Protein AF-A0AAW0Y5K7-F1 (afdb_monomer_lite)

Radius of gyration: 35.56 Å; chains: 1; bounding box: 95×90×69 Å

Secondary structure (DSSP, 8-state):
-TTHHHHHHHHHHHHHHHH---TT-HHHHHHHHHHHHHHHH--PPPP-HHHHHHHHHHHHHHHHHTT-HHHHHHHHHHHHHHHT-GGGTT-SSTTHHHHHHHHHHHH---TTSS-TTTTTTT-------TT-------HHHHTTTT-------S-----STT-------------SSSSSSSSS-------------SPPPHHHHHHHHHHHHHHHHHHSPP-TTS-PPPPPPPS---GGGGHHHHHHHHHHHHHHHHHT--

InterPro domains:
  IPR059169 Gamma-tubulin complex component 5, N-terminal extension [cd22572] (7-98)

Foldseek 3Di:
DVVPVVVLVVQLVCCCVPVVDDDPDPVSVVSSVVVVCCVPPDDDDPFDLVVLVVLLLVVLVVCVVLVNNVVSVVSVVVLVVLVVDCVQVPDPDPCPSRVVSVVVSVVDDPPNPDDPPPVVVVPPDDDDDPPPPPPPPPVVVVVCVPDDDPPPDPCPPPPPPPDDDDDDDDDDDDDPPPPPPPDDDDDDDDPPVPPVVDDDDPVRVVVVVVVVVVVCVVPPDDDPPDDDDDDDQPPDPDPVSPVVVVVVVVVVVVVVVVVVVD

Organism: Cherax quadricarinatus (NCBI:txid27406)

pLDDT: mean 70.01, std 18.73, range [32.25, 94.44]

Structure (mmCIF, N/CA/C/O backbone):
data_AF-A0AAW0Y5K7-F1
#
_entry.id   AF-A0AAW0Y5K7-F1
#
loop_
_atom_site.group_PDB
_atom_site.id
_atom_site.type_symbol
_atom_site.label_atom_id
_atom_site.label_alt_id
_atom_site.label_comp_id
_atom_site.label_asym_id
_atom_site.label_entity_id
_atom_site.label_seq_id
_atom_site.pdbx_PDB_ins_code
_atom_site.Cartn_x
_atom_site.Cartn_y
_atom_site.Cartn_z
_atom_site.occupancy
_atom_site.B_iso_or_equiv
_atom_site.auth_seq_id
_atom_site.auth_comp_id
_atom_site.auth_asym_id
_atom_site.auth_atom_id
_atom_site.pdbx_PDB_model_num
ATOM 1 N N . MET A 1 1 ? -27.220 -0.543 20.533 1.00 44.31 1 MET A N 1
ATOM 2 C CA . MET A 1 1 ? -26.156 -0.372 21.550 1.00 44.31 1 MET A CA 1
ATOM 3 C C . MET A 1 1 ? -25.208 -1.575 21.694 1.00 44.31 1 MET A C 1
ATOM 5 O O . MET A 1 1 ? -24.155 -1.404 22.277 1.00 44.31 1 MET A O 1
ATOM 9 N N . ALA A 1 2 ? -25.474 -2.754 21.107 1.00 45.38 2 ALA A N 1
ATOM 10 C CA . ALA A 1 2 ? -24.572 -3.920 21.210 1.00 45.38 2 ALA A CA 1
ATOM 11 C C . ALA A 1 2 ? -23.264 -3.838 20.379 1.00 45.38 2 ALA A C 1
ATOM 13 O O . ALA A 1 2 ? -22.384 -4.676 20.541 1.00 45.38 2 ALA A O 1
ATOM 14 N N . GLY A 1 3 ? -23.136 -2.859 19.475 1.00 57.47 3 GLY A N 1
ATOM 15 C CA . GLY A 1 3 ? -21.947 -2.692 18.629 1.00 57.47 3 GLY A CA 1
ATOM 16 C C . GLY A 1 3 ? -20.791 -1.956 19.311 1.00 57.47 3 GLY A C 1
ATOM 17 O O . GLY A 1 3 ? -19.643 -2.300 19.064 1.00 57.47 3 GLY A O 1
ATOM 18 N N . GLN A 1 4 ? -21.082 -0.996 20.197 1.00 58.62 4 GLN A N 1
ATOM 19 C CA . GLN A 1 4 ? -20.064 -0.135 20.819 1.00 58.62 4 GLN A CA 1
ATOM 20 C C . GLN A 1 4 ? -19.067 -0.942 21.658 1.00 58.62 4 GLN A C 1
ATOM 22 O O . GLN A 1 4 ? -17.872 -0.848 21.419 1.00 58.62 4 GLN A O 1
ATOM 27 N N . GLY A 1 5 ? -19.545 -1.875 22.489 1.00 72.50 5 GLY A N 1
ATOM 28 C CA . GLY A 1 5 ? -18.654 -2.702 23.310 1.00 72.50 5 GLY A CA 1
ATOM 29 C C . GLY A 1 5 ? -17.683 -3.592 22.519 1.00 72.50 5 GLY A C 1
ATOM 30 O O . GLY A 1 5 ? -16.627 -3.941 23.035 1.00 72.50 5 GLY A O 1
ATOM 31 N N . LYS A 1 6 ? -18.001 -3.943 21.261 1.00 79.12 6 LYS A N 1
ATOM 32 C CA . LYS A 1 6 ? -17.075 -4.695 20.394 1.00 79.12 6 LYS A CA 1
ATOM 33 C C . LYS A 1 6 ? -15.974 -3.798 19.830 1.00 79.12 6 LYS A C 1
ATOM 35 O O . LYS A 1 6 ? -14.822 -4.212 19.802 1.00 79.12 6 LYS A O 1
ATOM 40 N N . PHE A 1 7 ? -16.322 -2.585 19.398 1.00 81.81 7 PHE A N 1
ATOM 41 C CA . PHE A 1 7 ? -15.340 -1.615 18.907 1.00 81.81 7 PHE A CA 1
ATOM 42 C C . PHE A 1 7 ? -14.408 -1.142 20.022 1.00 81.81 7 PHE A C 1
ATOM 44 O O . PHE A 1 7 ? -13.209 -1.018 19.786 1.00 81.81 7 PHE A O 1
ATOM 51 N N . ASP A 1 8 ? -14.931 -0.961 21.233 1.00 85.44 8 ASP A N 1
ATOM 52 C CA . ASP A 1 8 ? -14.134 -0.561 22.393 1.00 85.44 8 ASP A CA 1
ATOM 53 C C . ASP A 1 8 ? -13.093 -1.638 22.738 1.00 85.44 8 ASP A C 1
ATOM 55 O O . ASP A 1 8 ? -11.917 -1.330 22.907 1.00 85.44 8 ASP A O 1
ATOM 59 N N . ALA A 1 9 ? -13.485 -2.919 22.752 1.00 88.38 9 ALA A N 1
ATOM 60 C CA . ALA A 1 9 ? -12.560 -4.028 23.001 1.00 88.38 9 ALA A CA 1
ATOM 61 C C . ALA A 1 9 ? -11.442 -4.118 21.943 1.00 88.38 9 ALA A C 1
ATOM 63 O O . ALA A 1 9 ? -10.268 -4.206 22.296 1.00 88.38 9 ALA A O 1
ATOM 64 N N . LEU A 1 10 ? -11.794 -4.023 20.656 1.00 90.12 10 LEU A N 1
ATOM 65 C CA . LEU A 1 10 ? -10.818 -4.049 19.558 1.00 90.12 10 LEU A CA 1
ATOM 66 C C . LEU A 1 10 ? -9.888 -2.829 19.574 1.00 90.12 10 LEU A C 1
ATOM 68 O O . LEU A 1 10 ? -8.712 -2.937 19.240 1.00 90.12 10 LEU A O 1
ATOM 72 N N . THR A 1 11 ? -10.400 -1.663 19.973 1.00 88.69 11 THR A N 1
ATOM 73 C CA . THR A 1 11 ? -9.600 -0.436 20.091 1.00 88.69 11 THR A CA 1
ATOM 74 C C . THR A 1 11 ? -8.553 -0.572 21.190 1.00 88.69 11 THR A C 1
ATOM 76 O O . THR A 1 11 ? -7.400 -0.187 20.991 1.00 88.69 11 THR A O 1
ATOM 79 N N . LYS A 1 12 ? -8.925 -1.170 22.326 1.00 88.75 12 LYS A N 1
ATOM 80 C CA . LYS A 1 12 ? -7.991 -1.453 23.421 1.00 88.75 12 LYS A CA 1
ATOM 81 C C . LYS A 1 12 ? -6.898 -2.420 22.985 1.00 88.75 12 LYS A C 1
ATOM 83 O O . LYS A 1 12 ? -5.727 -2.120 23.185 1.00 88.75 12 LYS A O 1
ATOM 88 N N . GLU A 1 13 ? -7.267 -3.512 22.318 1.00 91.19 13 GLU A N 1
ATOM 89 C CA . GLU A 1 13 ? -6.314 -4.482 21.765 1.00 91.19 13 GLU A CA 1
ATOM 90 C C . GLU A 1 13 ? -5.365 -3.836 20.737 1.00 91.19 13 GLU A C 1
ATOM 92 O O . GLU A 1 13 ? -4.153 -4.037 20.776 1.00 91.19 13 GLU A O 1
ATOM 97 N N . LEU A 1 14 ? -5.874 -2.967 19.860 1.00 90.88 14 LEU A N 1
ATOM 98 C CA . LEU A 1 14 ? -5.031 -2.235 18.915 1.00 90.88 14 LEU A CA 1
ATOM 99 C C . LEU A 1 14 ? -4.003 -1.342 19.631 1.00 90.88 14 LEU A C 1
ATOM 101 O O . LEU A 1 14 ? -2.833 -1.313 19.247 1.00 90.88 14 LEU A O 1
ATOM 105 N N . ILE A 1 15 ? -4.424 -0.614 20.667 1.00 90.50 15 ILE A N 1
ATOM 106 C CA . ILE A 1 15 ? -3.553 0.294 21.427 1.00 90.50 15 ILE A CA 1
ATOM 107 C C . ILE A 1 15 ? -2.484 -0.490 22.190 1.00 90.50 15 ILE A C 1
ATOM 109 O O . ILE A 1 15 ? -1.315 -0.099 22.157 1.00 90.50 15 ILE A O 1
ATOM 113 N N . THR A 1 16 ? -2.844 -1.604 22.830 1.00 90.62 16 THR A N 1
ATOM 114 C CA . THR A 1 16 ? -1.866 -2.437 23.543 1.00 90.62 16 THR A CA 1
ATOM 115 C C . THR A 1 16 ? -0.831 -3.021 22.582 1.00 90.62 16 THR A C 1
ATOM 117 O O . THR A 1 16 ? 0.358 -2.990 22.892 1.00 90.62 16 THR A O 1
ATOM 120 N N . HIS A 1 17 ? -1.234 -3.480 21.393 1.00 90.56 17 HIS A N 1
ATOM 121 C CA . HIS A 1 17 ? -0.306 -4.072 20.424 1.00 90.56 17 HIS A CA 1
ATOM 122 C C . HIS A 1 17 ? 0.569 -3.054 19.683 1.00 90.56 17 HIS A C 1
ATOM 124 O O . HIS A 1 17 ? 1.742 -3.334 19.436 1.00 90.56 17 HIS A O 1
ATOM 130 N N . VAL A 1 18 ? 0.027 -1.890 19.310 1.00 89.62 18 VAL A N 1
ATOM 131 C CA . VAL A 1 18 ? 0.769 -0.885 18.526 1.00 89.62 18 VAL A CA 1
ATOM 132 C C . VAL A 1 18 ? 1.626 0.013 19.418 1.00 89.62 18 VAL A C 1
ATOM 134 O O . VAL A 1 18 ? 2.745 0.355 19.040 1.00 89.62 18 VAL A O 1
ATOM 137 N N . LEU A 1 19 ? 1.108 0.415 20.582 1.00 87.38 19 LEU A N 1
ATOM 138 C CA . LEU A 1 19 ? 1.758 1.394 21.460 1.00 87.38 19 LEU A CA 1
ATOM 139 C C . LEU A 1 19 ? 2.386 0.763 22.711 1.00 87.38 19 LEU A C 1
ATOM 141 O O . LEU A 1 19 ? 3.272 1.372 23.305 1.00 87.38 19 LEU A O 1
ATOM 145 N N . GLY A 1 20 ? 1.966 -0.442 23.112 1.00 86.06 20 GLY A N 1
ATOM 146 C CA . GLY A 1 20 ? 2.520 -1.138 24.281 1.00 86.06 20 GLY A CA 1
ATOM 147 C C . GLY A 1 20 ? 2.050 -0.602 25.638 1.00 86.06 20 GLY A C 1
ATOM 148 O O . GLY A 1 20 ? 2.615 -0.982 26.661 1.00 86.06 20 GLY A O 1
ATOM 149 N N . PHE A 1 21 ? 1.046 0.280 25.671 1.00 87.44 21 PHE A N 1
ATOM 150 C CA . PHE A 1 21 ? 0.516 0.859 26.911 1.00 87.44 21 PHE A CA 1
ATOM 151 C C . PHE A 1 21 ? -0.394 -0.121 27.661 1.00 87.44 21 PHE A C 1
ATOM 153 O O . PHE A 1 21 ? -1.128 -0.890 27.041 1.00 87.44 21 PHE A O 1
ATOM 160 N N . GLN A 1 22 ? -0.378 -0.066 28.995 1.00 82.94 22 GLN A N 1
ATOM 161 C CA . GLN A 1 22 ? -1.248 -0.878 29.855 1.00 82.94 22 GLN A CA 1
ATOM 162 C C . GLN A 1 22 ? -2.554 -0.149 30.210 1.00 82.94 22 GLN A C 1
ATOM 164 O O . GLN A 1 22 ? -2.600 1.082 30.293 1.00 82.94 22 GLN A O 1
ATOM 169 N N . GLU A 1 23 ? -3.618 -0.920 30.465 1.00 74.31 23 GLU A N 1
ATOM 170 C CA . GLU A 1 23 ? -4.911 -0.400 30.924 1.00 74.31 23 GLU A CA 1
ATOM 171 C C . GLU A 1 23 ? -4.763 0.208 32.332 1.00 74.31 23 GLU A C 1
ATOM 173 O O . GLU A 1 23 ? -4.701 -0.502 33.333 1.00 74.31 23 GLU A O 1
ATOM 178 N N . GLY A 1 24 ? -4.660 1.537 32.407 1.00 77.31 24 GLY A N 1
ATOM 179 C CA . GLY A 1 24 ? -4.466 2.278 33.660 1.00 77.31 24 GLY A CA 1
ATOM 180 C C . GLY A 1 24 ? -3.559 3.502 33.531 1.00 77.31 24 GLY A C 1
ATOM 181 O O . GLY A 1 24 ? -3.576 4.369 34.402 1.00 77.31 24 GLY A O 1
ATOM 182 N N . GLU A 1 25 ? -2.802 3.611 32.439 1.00 88.25 25 GLU A N 1
ATOM 183 C CA . GLU A 1 25 ? -1.997 4.798 32.151 1.00 88.25 25 GLU A CA 1
ATOM 184 C C . GLU A 1 25 ? -2.847 5.944 31.583 1.00 88.25 25 GLU A C 1
ATOM 186 O O . GLU A 1 25 ? -3.743 5.738 30.762 1.00 88.25 25 GLU A O 1
ATOM 191 N N . GLU A 1 26 ? -2.516 7.189 31.938 1.00 86.81 26 GLU A N 1
ATOM 192 C CA . GLU A 1 26 ? -3.178 8.380 31.376 1.00 86.81 26 GLU A CA 1
ATOM 193 C C . GLU A 1 26 ? -3.049 8.439 29.841 1.00 86.81 26 GLU A C 1
ATOM 195 O O . GLU A 1 26 ? -3.972 8.854 29.132 1.00 86.81 26 GLU A O 1
ATOM 200 N N . ASN A 1 27 ? -1.920 7.957 29.313 1.00 87.38 27 ASN A N 1
ATOM 201 C CA . ASN A 1 27 ? -1.661 7.870 27.877 1.00 87.38 27 ASN A CA 1
ATOM 202 C C . ASN A 1 27 ? -2.571 6.854 27.178 1.00 87.38 27 ASN A C 1
ATOM 204 O O . ASN A 1 27 ? -2.933 7.067 26.018 1.00 87.38 27 ASN A O 1
ATOM 208 N N . PHE A 1 28 ? -2.976 5.788 27.874 1.00 90.75 28 PHE A N 1
ATOM 209 C CA . PHE A 1 28 ? -3.901 4.792 27.340 1.00 90.75 28 PHE A CA 1
ATOM 210 C C . PHE A 1 28 ? -5.277 5.416 27.106 1.00 90.75 28 PHE A C 1
ATOM 212 O O . PHE A 1 28 ? -5.790 5.373 25.990 1.00 90.75 28 PHE A O 1
ATOM 219 N N . VAL A 1 29 ? -5.817 6.106 28.117 1.00 88.50 29 VAL A N 1
ATOM 220 C CA . VAL A 1 29 ? -7.125 6.780 28.032 1.00 88.50 29 VAL A CA 1
ATOM 221 C C . VAL A 1 29 ? -7.124 7.846 26.934 1.00 88.50 29 VAL A C 1
ATOM 223 O O . VAL A 1 29 ? -8.076 7.955 26.160 1.00 88.50 29 VAL A O 1
ATOM 226 N N . ARG A 1 30 ? -6.036 8.617 26.812 1.00 90.19 30 ARG A N 1
ATOM 227 C CA . ARG A 1 30 ? -5.903 9.625 25.751 1.00 90.19 30 ARG A CA 1
ATOM 228 C C . ARG A 1 30 ? -5.861 9.001 24.356 1.00 90.19 30 ARG A C 1
ATOM 230 O O . ARG A 1 30 ? -6.479 9.532 23.434 1.00 90.19 30 ARG A O 1
ATOM 237 N N . SER A 1 31 ? -5.136 7.895 24.204 1.00 90.19 31 SER A N 1
ATOM 238 C CA . SER A 1 31 ? -5.028 7.171 22.933 1.00 90.19 31 SER A CA 1
ATOM 239 C C . SER A 1 31 ? -6.360 6.528 22.550 1.00 90.19 31 SER A C 1
ATOM 241 O O . SER A 1 31 ? -6.770 6.627 21.398 1.00 90.19 31 SER A O 1
ATOM 243 N N . GLU A 1 32 ? -7.081 5.956 23.517 1.00 89.62 32 GLU A N 1
ATOM 244 C CA . GLU A 1 32 ? -8.422 5.392 23.327 1.00 89.62 32 GLU A CA 1
ATOM 245 C C . GLU A 1 32 ? -9.403 6.462 22.846 1.00 89.62 32 GLU A C 1
ATOM 247 O O . GLU A 1 32 ? -10.037 6.301 21.802 1.00 89.62 32 GLU A O 1
ATOM 252 N N . GLN A 1 33 ? -9.455 7.606 23.534 1.00 89.50 33 GLN A N 1
ATOM 253 C CA . GLN A 1 33 ? -10.284 8.738 23.115 1.00 89.50 33 GLN A CA 1
ATOM 254 C C . GLN A 1 33 ? -9.917 9.228 21.714 1.00 89.50 33 GLN A C 1
ATOM 256 O O . GLN A 1 33 ? -10.809 9.542 20.924 1.00 89.50 33 GLN A O 1
ATOM 261 N N . PHE A 1 34 ? -8.625 9.285 21.385 1.00 91.00 34 PHE A N 1
ATOM 262 C CA . PHE A 1 34 ? -8.163 9.688 20.062 1.00 91.00 34 PHE A CA 1
ATOM 263 C C . PHE A 1 34 ? -8.602 8.701 18.976 1.00 91.00 34 PHE A C 1
ATOM 265 O O . PHE A 1 34 ? -9.153 9.131 17.963 1.00 91.00 34 PHE A O 1
ATOM 272 N N . VAL A 1 35 ? -8.403 7.395 19.169 1.00 90.88 35 VAL A N 1
ATOM 273 C CA . VAL A 1 35 ? -8.779 6.375 18.176 1.00 90.88 35 VAL A CA 1
ATOM 274 C C . VAL A 1 35 ? -10.293 6.334 17.993 1.00 90.88 35 VAL A C 1
ATOM 276 O O . VAL A 1 35 ? -10.762 6.396 16.858 1.00 90.88 35 VAL A O 1
ATOM 279 N N . LEU A 1 36 ? -11.066 6.327 19.083 1.00 88.06 36 LEU A N 1
ATOM 280 C CA . LEU A 1 36 ? -12.530 6.352 19.011 1.00 88.06 36 LEU A CA 1
ATOM 281 C C . LEU A 1 36 ? -13.041 7.623 18.329 1.00 88.06 36 LEU A C 1
ATOM 283 O O . LEU A 1 36 ? -13.930 7.552 17.483 1.00 88.06 36 LEU A O 1
ATOM 287 N N . SER A 1 37 ? -12.449 8.780 18.633 1.00 90.12 37 SER A N 1
ATOM 288 C CA . SER A 1 37 ? -12.799 10.028 17.947 1.00 90.12 37 SER A CA 1
ATOM 289 C C . SER A 1 37 ? -12.471 9.955 16.456 1.00 90.12 37 SER A C 1
ATOM 291 O O . SER A 1 37 ? -13.277 10.390 15.635 1.00 90.12 37 SER A O 1
ATOM 293 N N . ASN A 1 38 ? -11.332 9.361 16.086 1.00 90.38 38 ASN A N 1
ATOM 294 C CA . ASN A 1 38 ? -10.982 9.176 14.682 1.00 90.38 38 ASN A CA 1
ATOM 295 C C . ASN A 1 38 ? -11.994 8.277 13.965 1.00 90.38 38 ASN A C 1
ATOM 297 O O . ASN A 1 38 ? -12.526 8.659 12.928 1.00 90.38 38 ASN A O 1
ATOM 301 N N . LEU A 1 39 ? -12.312 7.119 14.540 1.00 86.81 39 LEU A N 1
ATOM 302 C CA . LEU A 1 39 ? -13.221 6.148 13.931 1.00 86.81 39 LEU A CA 1
ATOM 303 C C . LEU A 1 39 ? -14.671 6.646 13.835 1.00 86.81 39 LEU A C 1
ATOM 305 O O . LEU A 1 39 ? -15.366 6.300 12.884 1.00 86.81 39 LEU A O 1
ATOM 309 N N . LEU A 1 40 ? -15.138 7.440 14.804 1.00 84.81 40 LEU A N 1
ATOM 310 C CA . LEU A 1 40 ? -16.525 7.918 14.843 1.00 84.81 40 LEU A CA 1
ATOM 311 C C . LEU A 1 40 ? -16.757 9.186 14.012 1.00 84.81 40 LEU A C 1
ATOM 313 O O . LEU A 1 40 ? -17.851 9.356 13.474 1.00 84.81 40 LEU A O 1
ATOM 317 N N . TYR A 1 41 ? -15.766 10.082 13.928 1.00 84.88 41 TYR A N 1
ATOM 318 C CA . TYR A 1 41 ? -15.956 11.413 13.335 1.00 84.88 41 TYR A CA 1
ATOM 319 C C . TYR A 1 41 ? -15.239 11.625 12.000 1.00 84.88 41 TYR A C 1
ATOM 321 O O . TYR A 1 41 ? -15.594 12.559 11.273 1.00 84.88 41 TYR A O 1
ATOM 329 N N . HIS A 1 42 ? -14.269 10.784 11.627 1.00 84.44 42 HIS A N 1
ATOM 330 C CA . HIS A 1 42 ? -13.651 10.890 10.307 1.00 84.44 42 HIS A CA 1
ATOM 331 C C . HIS A 1 42 ? -14.471 10.122 9.276 1.00 84.44 42 HIS A C 1
ATOM 333 O O . HIS A 1 42 ? -14.669 8.914 9.366 1.00 84.44 42 HIS A O 1
ATOM 339 N N . HIS A 1 43 ? -14.938 10.848 8.264 1.00 80.12 43 HIS A N 1
ATOM 340 C CA . HIS A 1 43 ? -15.630 10.274 7.123 1.00 80.12 43 HIS A CA 1
ATOM 341 C C . HIS A 1 43 ? -14.615 10.023 6.007 1.00 80.12 43 HIS A C 1
ATOM 343 O O . HIS A 1 43 ? -14.084 10.950 5.398 1.00 80.12 43 HIS A O 1
ATOM 349 N N . CYS A 1 44 ? -14.343 8.754 5.735 1.00 81.25 44 CYS A N 1
ATOM 350 C CA . CYS A 1 44 ? -13.591 8.343 4.558 1.00 81.25 44 CYS A CA 1
ATOM 351 C C . CYS A 1 44 ? -14.574 7.857 3.492 1.00 81.25 44 CYS A C 1
ATOM 353 O O . CYS A 1 44 ? -15.574 7.210 3.806 1.00 81.25 44 CYS A O 1
ATOM 355 N N . LEU A 1 45 ? -14.300 8.170 2.224 1.00 84.88 45 LEU A N 1
ATOM 356 C CA . LEU A 1 45 ? -15.056 7.588 1.119 1.00 84.88 45 LEU A CA 1
ATOM 357 C C . LEU A 1 45 ? -14.806 6.072 1.074 1.00 84.88 45 LEU A C 1
ATOM 359 O O . LEU A 1 45 ? -13.732 5.608 1.462 1.00 84.88 45 LEU A O 1
ATOM 363 N N . ALA A 1 46 ? -15.778 5.312 0.568 1.00 83.50 46 ALA A N 1
ATOM 364 C CA . ALA A 1 46 ? -15.579 3.897 0.284 1.00 83.50 46 ALA A CA 1
ATOM 365 C C . ALA A 1 46 ? -14.363 3.692 -0.635 1.00 83.50 46 ALA A C 1
ATOM 367 O O . ALA A 1 46 ? -14.070 4.510 -1.516 1.00 83.50 46 ALA A O 1
ATOM 368 N N . VAL A 1 47 ? -13.641 2.598 -0.405 1.00 86.75 47 VAL A N 1
ATOM 369 C CA . VAL A 1 47 ? -12.393 2.307 -1.110 1.00 86.75 47 VAL A CA 1
ATOM 370 C C . VAL A 1 47 ? -12.680 2.004 -2.578 1.00 86.75 47 VAL A C 1
ATOM 372 O O . VAL A 1 47 ? -13.525 1.181 -2.909 1.00 86.75 47 VAL A O 1
ATOM 375 N N . ASN A 1 48 ? -11.951 2.668 -3.475 1.00 90.25 48 ASN A N 1
ATOM 376 C CA . ASN A 1 48 ? -12.061 2.443 -4.911 1.00 90.25 48 ASN A CA 1
ATOM 377 C C . ASN A 1 48 ? -11.095 1.331 -5.349 1.00 90.25 48 ASN A C 1
ATOM 379 O O . ASN A 1 48 ? -9.878 1.539 -5.381 1.00 90.25 48 ASN A O 1
ATOM 383 N N . SER A 1 49 ? -11.640 0.178 -5.743 1.00 90.25 49 SER A N 1
ATOM 384 C CA . SER A 1 49 ? -10.875 -0.994 -6.197 1.00 90.25 49 SER A CA 1
ATOM 385 C C . SER A 1 49 ? -9.921 -0.681 -7.356 1.00 90.25 49 SER A C 1
ATOM 387 O O . SER A 1 49 ? -8.766 -1.111 -7.353 1.00 90.25 49 SER A O 1
ATOM 389 N N . HIS A 1 50 ? -10.339 0.149 -8.315 1.00 91.12 50 HIS A N 1
ATOM 390 C CA . HIS A 1 50 ? -9.492 0.560 -9.438 1.00 91.12 50 HIS A CA 1
ATOM 391 C C . HIS A 1 50 ? -8.340 1.468 -9.006 1.00 91.12 50 HIS A C 1
ATOM 393 O O . HIS A 1 50 ? -7.248 1.380 -9.570 1.00 91.12 50 HIS A O 1
ATOM 399 N N . ALA A 1 51 ? -8.568 2.342 -8.023 1.00 92.25 51 ALA A N 1
ATOM 400 C CA . ALA A 1 51 ? -7.517 3.209 -7.499 1.00 92.25 51 ALA A CA 1
ATOM 401 C C . ALA A 1 51 ? -6.450 2.387 -6.766 1.00 92.25 51 ALA A C 1
ATOM 403 O O . ALA A 1 51 ? -5.261 2.566 -7.020 1.00 92.25 51 ALA A O 1
ATOM 404 N N . VAL A 1 52 ? -6.876 1.437 -5.928 1.00 93.00 52 VAL A N 1
ATOM 405 C CA . VAL A 1 52 ? -5.974 0.519 -5.218 1.00 93.00 52 VAL A CA 1
ATOM 406 C C . VAL A 1 52 ? -5.183 -0.336 -6.208 1.00 93.00 52 VAL A C 1
ATOM 408 O O . VAL A 1 52 ? -3.958 -0.393 -6.114 1.00 93.00 52 VAL A O 1
ATOM 411 N N . ARG A 1 53 ? -5.849 -0.927 -7.211 1.00 93.56 53 ARG A N 1
ATOM 412 C CA . ARG A 1 53 ? -5.182 -1.709 -8.264 1.00 93.56 53 ARG A CA 1
ATOM 413 C C . ARG A 1 53 ? -4.118 -0.889 -8.998 1.00 93.56 53 ARG A C 1
ATOM 415 O O . ARG A 1 53 ? -2.983 -1.340 -9.114 1.00 93.56 53 ARG A O 1
ATOM 422 N N . ARG A 1 54 ? -4.446 0.341 -9.412 1.00 94.44 54 ARG A N 1
ATOM 423 C CA . ARG A 1 54 ? -3.489 1.245 -10.072 1.00 94.44 54 ARG A CA 1
ATOM 424 C C . ARG A 1 54 ? -2.293 1.573 -9.174 1.00 94.44 54 ARG A C 1
ATOM 426 O O . ARG A 1 54 ? -1.171 1.645 -9.666 1.00 94.44 54 ARG A O 1
ATOM 433 N N . SER A 1 55 ? -2.511 1.761 -7.873 1.00 93.00 55 SER A N 1
ATOM 434 C CA . SER A 1 55 ? -1.421 1.992 -6.917 1.00 93.00 55 SER A CA 1
ATOM 435 C C . SER A 1 55 ? -0.490 0.780 -6.803 1.00 93.00 55 SER A C 1
ATOM 437 O O . SER A 1 55 ? 0.727 0.952 -6.811 1.00 93.00 55 SER A O 1
ATOM 439 N N . VAL A 1 56 ? -1.034 -0.441 -6.765 1.00 92.88 56 VAL A N 1
ATOM 440 C CA . VAL A 1 56 ? -0.240 -1.685 -6.746 1.00 92.88 56 VAL A CA 1
ATOM 441 C C . VAL A 1 56 ? 0.562 -1.859 -8.036 1.00 92.88 56 VAL A C 1
ATOM 443 O O . VAL A 1 56 ? 1.763 -2.121 -7.980 1.00 92.88 56 VAL A O 1
ATOM 446 N N . GLU A 1 57 ? -0.068 -1.665 -9.195 1.00 93.75 57 GLU A N 1
ATOM 447 C CA . GLU A 1 57 ? 0.605 -1.716 -10.500 1.00 93.75 57 GLU A CA 1
ATOM 448 C C . GLU A 1 57 ? 1.719 -0.663 -10.593 1.00 93.75 57 GLU A C 1
ATOM 450 O O . GLU A 1 57 ? 2.831 -0.961 -11.031 1.00 93.75 57 GLU A O 1
ATOM 455 N N . GLY A 1 58 ? 1.457 0.552 -10.102 1.00 93.44 58 GLY A N 1
ATOM 456 C CA . GLY A 1 58 ? 2.448 1.621 -10.016 1.00 93.44 58 GLY A CA 1
ATOM 457 C C . GLY A 1 58 ? 3.646 1.252 -9.139 1.00 93.44 58 GLY A C 1
ATOM 458 O O . GLY A 1 58 ? 4.784 1.556 -9.498 1.00 93.44 58 GLY A O 1
ATOM 459 N N . LEU A 1 59 ? 3.424 0.549 -8.024 1.00 92.19 59 LEU A N 1
ATOM 460 C CA . LEU A 1 59 ? 4.504 0.036 -7.176 1.00 92.19 59 LEU A CA 1
ATOM 461 C C . LEU A 1 59 ? 5.312 -1.071 -7.861 1.00 92.19 59 LEU A C 1
ATOM 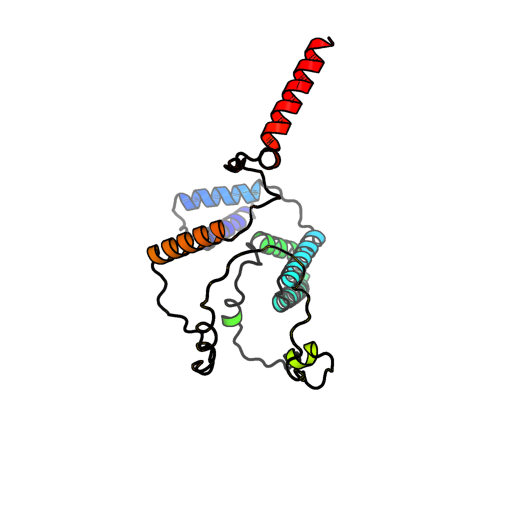463 O O . LEU A 1 59 ? 6.542 -1.030 -7.820 1.00 92.19 59 LEU A O 1
ATOM 467 N N . ALA A 1 60 ? 4.654 -2.021 -8.527 1.00 92.19 60 ALA A N 1
ATOM 468 C CA . ALA A 1 60 ? 5.332 -3.073 -9.286 1.00 92.19 60 ALA A CA 1
ATOM 469 C C . ALA A 1 60 ? 6.188 -2.493 -10.430 1.00 92.19 60 ALA A C 1
ATOM 471 O O . ALA A 1 60 ? 7.340 -2.895 -10.634 1.00 92.19 60 ALA A O 1
ATOM 472 N N . LEU A 1 61 ? 5.669 -1.481 -11.128 1.00 93.62 61 LEU A N 1
ATOM 473 C CA . LEU A 1 61 ? 6.409 -0.738 -12.145 1.00 93.62 61 LEU A CA 1
ATOM 474 C C . LEU A 1 61 ? 7.598 0.007 -11.530 1.00 93.62 61 LEU A C 1
ATOM 476 O O . LEU A 1 61 ? 8.708 -0.063 -12.059 1.00 93.62 61 LEU A O 1
ATOM 480 N N . LYS A 1 62 ? 7.409 0.657 -10.377 1.00 92.38 62 LYS A N 1
ATOM 481 C CA . LYS A 1 62 ? 8.494 1.334 -9.657 1.00 92.38 62 LYS A CA 1
ATOM 482 C C . LYS A 1 62 ? 9.614 0.353 -9.294 1.00 92.38 62 LYS A C 1
ATOM 484 O O . LYS A 1 62 ? 10.781 0.660 -9.518 1.00 92.38 62 LYS A O 1
ATOM 489 N N . PHE A 1 63 ? 9.284 -0.840 -8.799 1.00 91.19 63 PHE A N 1
ATOM 490 C CA . PHE A 1 63 ? 10.279 -1.885 -8.533 1.00 91.19 63 PHE A CA 1
ATOM 491 C C . PHE A 1 63 ? 11.038 -2.309 -9.787 1.00 91.19 63 PHE A C 1
ATOM 493 O O . PHE A 1 63 ? 12.259 -2.435 -9.738 1.00 91.19 63 PHE A O 1
ATOM 500 N N . THR A 1 64 ? 10.337 -2.454 -10.909 1.00 90.81 64 THR A N 1
ATOM 501 C CA . THR A 1 64 ? 10.944 -2.784 -12.205 1.00 90.81 64 THR A CA 1
ATOM 502 C C . THR A 1 64 ? 11.938 -1.705 -12.646 1.00 90.81 64 THR A C 1
ATOM 504 O O . THR A 1 64 ? 13.055 -2.035 -13.029 1.00 90.81 64 THR A O 1
ATOM 507 N N . ILE A 1 65 ? 11.584 -0.419 -12.514 1.00 92.25 65 ILE A N 1
ATOM 508 C CA . ILE A 1 65 ? 12.483 0.710 -12.826 1.00 92.25 65 ILE A CA 1
ATOM 509 C C . ILE A 1 65 ? 13.731 0.703 -11.930 1.00 92.25 65 ILE A C 1
ATOM 511 O O . ILE A 1 65 ? 14.822 1.031 -12.387 1.00 92.25 65 ILE A O 1
ATOM 515 N N . HIS A 1 66 ? 13.594 0.311 -10.663 1.00 88.62 66 HIS A N 1
ATOM 516 C CA . HIS A 1 66 ? 14.721 0.201 -9.731 1.00 88.62 66 HIS A CA 1
ATOM 517 C C . HIS A 1 66 ? 15.507 -1.119 -9.849 1.00 88.62 66 HIS A C 1
ATOM 519 O O . HIS A 1 66 ? 16.319 -1.411 -8.971 1.00 88.62 66 HIS A O 1
ATOM 525 N N . GLY A 1 67 ? 15.268 -1.929 -10.887 1.00 87.06 67 GLY A N 1
ATOM 526 C CA . GLY A 1 67 ? 15.964 -3.203 -11.110 1.00 87.06 67 GLY A CA 1
ATOM 527 C C . GLY A 1 67 ? 15.561 -4.329 -10.149 1.00 87.06 67 GLY A C 1
ATOM 528 O O . GLY A 1 67 ? 16.223 -5.359 -10.083 1.00 87.06 67 GLY A O 1
ATOM 529 N N . GLN A 1 68 ? 14.473 -4.165 -9.390 1.00 89.19 68 GLN A N 1
ATOM 530 C CA . GLN A 1 68 ? 13.964 -5.149 -8.426 1.00 89.19 68 GLN A CA 1
ATOM 531 C C . GLN A 1 68 ? 12.872 -6.026 -9.062 1.00 89.19 68 GLN A C 1
ATOM 533 O O . GLN A 1 68 ? 11.740 -6.088 -8.576 1.00 89.19 68 GLN A O 1
ATOM 538 N N . HIS A 1 69 ? 13.201 -6.709 -10.161 1.00 90.00 69 HIS A N 1
ATOM 539 C CA . HIS A 1 69 ? 12.238 -7.488 -10.956 1.00 90.00 69 HIS A CA 1
ATOM 540 C C . HIS A 1 69 ? 11.580 -8.626 -10.166 1.00 90.00 69 HIS A C 1
ATOM 542 O O . HIS A 1 69 ? 10.363 -8.789 -10.223 1.00 90.00 69 HIS A O 1
ATOM 548 N N . HIS A 1 70 ? 12.359 -9.342 -9.353 1.00 89.81 70 HIS A N 1
ATOM 549 C CA . HIS A 1 70 ? 11.847 -10.413 -8.498 1.00 89.81 70 HIS A CA 1
ATOM 550 C C . HIS A 1 70 ? 10.765 -9.908 -7.526 1.00 89.81 70 HIS A C 1
ATOM 552 O O . HIS A 1 70 ? 9.699 -10.503 -7.413 1.00 89.81 70 HIS A O 1
ATOM 558 N N . ARG A 1 71 ? 10.970 -8.746 -6.886 1.00 88.25 71 ARG A N 1
ATOM 559 C CA . ARG A 1 71 ? 9.969 -8.153 -5.976 1.00 88.25 71 ARG A CA 1
ATOM 560 C C . ARG A 1 71 ? 8.721 -7.677 -6.714 1.00 88.25 71 ARG A C 1
ATOM 562 O O . ARG A 1 71 ? 7.628 -7.777 -6.166 1.00 88.25 71 ARG A O 1
ATOM 569 N N . ALA A 1 72 ? 8.864 -7.182 -7.944 1.00 91.88 72 ALA A N 1
ATOM 570 C CA . ALA A 1 72 ? 7.722 -6.813 -8.778 1.00 91.88 72 ALA A CA 1
ATOM 571 C C . ALA A 1 72 ? 6.855 -8.041 -9.120 1.00 91.88 72 ALA A C 1
ATOM 573 O O . ALA A 1 72 ? 5.630 -7.997 -8.978 1.00 91.88 72 ALA A O 1
ATOM 574 N N . GLN A 1 73 ? 7.488 -9.152 -9.505 1.00 92.94 73 GLN A N 1
ATOM 575 C CA . GLN A 1 73 ? 6.806 -10.421 -9.782 1.00 92.94 73 GLN A CA 1
ATOM 576 C C . GLN A 1 73 ? 6.160 -11.010 -8.522 1.00 92.94 73 GLN A C 1
ATOM 578 O O . GLN A 1 73 ? 4.996 -11.402 -8.546 1.00 92.94 73 GLN A O 1
ATOM 583 N N . GLN A 1 74 ? 6.868 -11.001 -7.392 1.00 92.69 74 GLN A N 1
ATOM 584 C CA . GLN A 1 74 ? 6.309 -11.461 -6.121 1.00 92.69 74 GLN A CA 1
ATOM 585 C C . GLN A 1 74 ? 5.115 -10.613 -5.677 1.00 92.69 74 GLN A C 1
ATOM 587 O O . GLN A 1 74 ? 4.093 -11.170 -5.293 1.00 92.69 74 GLN A O 1
ATOM 592 N N . LEU A 1 75 ? 5.200 -9.281 -5.760 1.00 92.38 75 LEU A N 1
ATOM 593 C CA . LEU A 1 75 ? 4.089 -8.399 -5.397 1.00 92.38 75 LEU A CA 1
ATOM 594 C C . LEU A 1 75 ? 2.853 -8.680 -6.260 1.00 92.38 75 LEU A C 1
ATOM 596 O O . LEU A 1 75 ? 1.746 -8.776 -5.738 1.00 92.38 75 LEU A O 1
ATOM 600 N N . THR A 1 76 ? 3.031 -8.820 -7.573 1.00 92.62 76 THR A N 1
ATOM 601 C CA . THR A 1 76 ? 1.920 -9.099 -8.497 1.00 92.62 76 THR A CA 1
ATOM 602 C C . THR A 1 76 ? 1.314 -10.488 -8.276 1.00 92.62 76 THR A C 1
ATOM 604 O O . THR A 1 76 ? 0.093 -10.607 -8.239 1.00 92.62 76 THR A O 1
ATOM 607 N N . SER A 1 77 ? 2.135 -11.512 -8.028 1.00 94.44 77 SER A N 1
ATOM 608 C CA . SER A 1 77 ? 1.671 -12.873 -7.713 1.00 94.44 77 SER A CA 1
ATOM 609 C C . SER A 1 77 ? 0.956 -12.953 -6.359 1.00 94.44 77 SER A C 1
ATOM 611 O O . SER A 1 77 ? -0.132 -13.510 -6.241 1.00 94.44 77 SER A O 1
ATOM 613 N N . LEU A 1 78 ? 1.517 -12.343 -5.312 1.00 93.75 78 LEU A N 1
ATOM 614 C CA . LEU A 1 78 ? 0.892 -12.335 -3.989 1.00 93.75 78 LEU A CA 1
ATOM 615 C C . LEU A 1 78 ? -0.426 -11.563 -3.993 1.00 93.75 78 LEU A C 1
ATOM 617 O O . LEU A 1 78 ? -1.382 -11.995 -3.357 1.00 93.75 78 LEU A O 1
ATOM 621 N N . THR A 1 79 ? -0.503 -10.446 -4.720 1.00 92.62 79 THR A N 1
ATOM 622 C CA . THR A 1 79 ? -1.746 -9.669 -4.804 1.00 92.62 79 THR A CA 1
ATOM 623 C C . THR A 1 79 ? -2.825 -10.398 -5.600 1.00 92.62 79 THR A C 1
ATOM 625 O O . THR A 1 79 ? -3.977 -10.385 -5.169 1.00 92.62 79 THR A O 1
ATOM 628 N N . SER A 1 80 ? -2.492 -11.094 -6.693 1.00 91.44 80 SER A N 1
ATOM 629 C CA . SER A 1 80 ? -3.474 -11.918 -7.415 1.00 91.44 80 SER A CA 1
ATOM 630 C C . SER A 1 80 ? -3.961 -13.100 -6.570 1.00 91.44 80 SER A C 1
ATOM 632 O O . SER A 1 80 ? -5.168 -13.328 -6.490 1.00 91.44 80 SER A O 1
ATOM 634 N N . ASN A 1 81 ? -3.055 -13.789 -5.871 1.00 92.19 81 ASN A N 1
ATOM 635 C CA . ASN A 1 81 ? -3.395 -14.893 -4.968 1.00 92.19 81 ASN A CA 1
ATOM 636 C C . ASN A 1 81 ? -4.254 -14.429 -3.784 1.00 92.19 81 ASN A C 1
ATOM 638 O O . ASN A 1 81 ? -5.211 -15.101 -3.409 1.00 92.19 81 ASN A O 1
ATOM 642 N N . PHE A 1 82 ? -3.942 -13.263 -3.213 1.00 91.31 82 PHE A N 1
ATOM 643 C CA . PHE A 1 82 ? -4.717 -12.667 -2.129 1.00 91.31 82 PHE A CA 1
ATOM 644 C C . PHE A 1 82 ? -6.150 -12.348 -2.572 1.00 91.31 82 PHE A C 1
ATOM 646 O O . PHE A 1 82 ? -7.095 -12.721 -1.883 1.00 91.31 82 PHE A O 1
ATOM 653 N N . LEU A 1 83 ? -6.323 -11.733 -3.746 1.00 88.56 83 LEU A N 1
ATOM 654 C CA . LEU A 1 83 ? -7.648 -11.428 -4.301 1.00 88.56 83 LEU A CA 1
ATOM 655 C C . LEU A 1 83 ? -8.436 -12.687 -4.696 1.00 88.56 83 LEU A C 1
ATOM 657 O O . LEU A 1 83 ? -9.662 -12.673 -4.666 1.00 88.56 83 LEU A O 1
ATOM 661 N N . ALA A 1 84 ? -7.748 -13.774 -5.056 1.00 87.69 84 ALA A N 1
ATOM 662 C CA . ALA A 1 84 ? -8.363 -15.063 -5.372 1.00 87.69 84 ALA A CA 1
ATOM 663 C C . ALA A 1 84 ? -8.703 -15.909 -4.128 1.00 87.69 84 ALA A C 1
ATOM 665 O O . ALA A 1 84 ? -9.298 -16.980 -4.262 1.00 87.69 84 ALA A O 1
ATOM 666 N N . SER A 1 85 ? -8.327 -15.459 -2.927 1.00 87.56 85 SER A N 1
ATOM 667 C CA . SER A 1 85 ? -8.527 -16.214 -1.691 1.00 87.56 85 SER A CA 1
ATOM 668 C C . SER A 1 85 ? -10.018 -16.460 -1.403 1.00 87.56 85 SER A C 1
ATOM 670 O O . SER A 1 85 ? -10.820 -15.523 -1.475 1.00 87.56 85 SER A O 1
ATOM 672 N N . PRO A 1 86 ? -10.414 -17.688 -1.009 1.00 81.25 86 PRO A N 1
ATOM 673 C CA . PRO A 1 86 ? -11.810 -18.015 -0.712 1.00 81.25 86 PRO A CA 1
ATOM 674 C C . PRO A 1 86 ? -12.349 -17.271 0.519 1.00 81.25 86 PRO A C 1
ATOM 676 O O . PRO A 1 86 ? -13.559 -17.148 0.672 1.00 81.25 86 PRO A O 1
ATOM 679 N N . LEU A 1 87 ? -11.469 -16.717 1.364 1.00 79.25 87 LEU A N 1
ATOM 680 C CA . LEU A 1 87 ? -11.842 -15.960 2.566 1.00 79.25 87 LEU A CA 1
ATOM 681 C C . LEU A 1 87 ? -12.734 -14.745 2.269 1.00 79.25 87 LEU A C 1
ATOM 683 O O . LEU A 1 87 ? -13.487 -14.310 3.138 1.00 79.25 87 LEU A O 1
ATOM 687 N N . PHE A 1 88 ? -12.647 -14.200 1.055 1.00 78.88 88 PHE A N 1
ATOM 688 C CA . PHE A 1 88 ? -13.420 -13.031 0.642 1.00 78.88 88 PHE A CA 1
ATOM 689 C C . PHE A 1 88 ? -14.722 -13.393 -0.086 1.00 78.88 88 PHE A C 1
ATOM 691 O O . PHE A 1 88 ? -15.596 -12.543 -0.207 1.00 78.88 88 PHE A O 1
ATOM 698 N N . GLN A 1 89 ? -14.889 -14.643 -0.537 1.00 70.00 89 GLN A N 1
ATOM 699 C CA . GLN A 1 89 ? -16.068 -15.064 -1.309 1.00 70.00 89 GLN A CA 1
ATOM 700 C C . GLN A 1 89 ? -17.316 -15.234 -0.431 1.00 70.00 89 GLN A C 1
ATOM 702 O O . GLN A 1 89 ? -18.422 -14.941 -0.877 1.00 70.00 89 GLN A O 1
ATOM 707 N N . ASP A 1 90 ? -17.131 -15.639 0.827 1.00 68.69 90 ASP A N 1
ATOM 708 C CA . ASP A 1 90 ? -18.221 -15.885 1.781 1.00 68.69 90 ASP A CA 1
ATOM 709 C C . ASP A 1 90 ? -18.549 -14.667 2.667 1.00 68.69 90 ASP A C 1
ATOM 711 O O . ASP A 1 90 ? -19.399 -14.739 3.562 1.00 68.69 90 ASP A O 1
ATOM 715 N N . HIS A 1 91 ? -17.874 -13.530 2.465 1.00 70.38 91 HIS A N 1
ATOM 716 C CA . HIS A 1 91 ? -18.032 -12.371 3.339 1.00 70.38 91 HIS A CA 1
ATOM 717 C C . HIS A 1 91 ? -19.233 -11.500 2.939 1.00 70.38 91 HIS A C 1
ATOM 719 O O . HIS A 1 91 ? -19.408 -11.118 1.789 1.00 70.38 91 HIS A O 1
ATOM 725 N N . PHE A 1 92 ? -20.051 -11.118 3.928 1.00 65.69 92 PHE A N 1
ATOM 726 C CA . PHE A 1 92 ? -21.237 -10.268 3.725 1.00 65.69 92 PHE A CA 1
ATOM 727 C C . PHE A 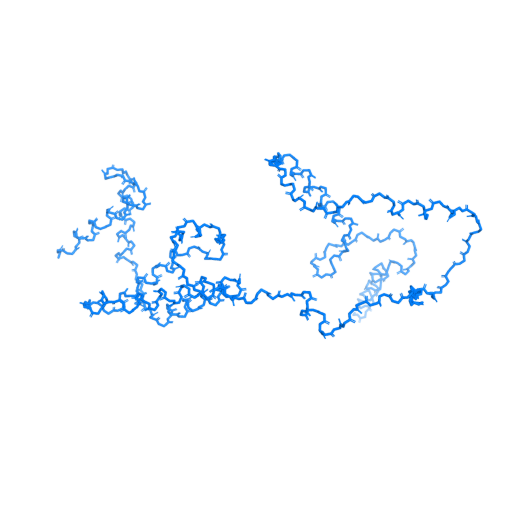1 92 ? -20.915 -8.846 3.221 1.00 65.69 92 PHE A C 1
ATOM 729 O O . PHE A 1 92 ? -21.784 -8.168 2.678 1.00 65.69 92 PHE A O 1
ATOM 736 N N . GLN A 1 93 ? -19.690 -8.362 3.441 1.00 70.50 93 GLN A N 1
ATOM 737 C CA . GLN A 1 93 ? -19.252 -7.042 2.996 1.00 70.50 93 GLN A CA 1
ATOM 738 C C . GLN A 1 93 ? -18.489 -7.168 1.681 1.00 70.50 93 GLN A C 1
ATOM 740 O O . GLN A 1 93 ? -17.453 -7.823 1.621 1.00 70.50 93 GLN A O 1
ATOM 745 N N . THR A 1 94 ? -18.997 -6.502 0.650 1.00 68.94 94 THR A N 1
ATOM 746 C CA . THR A 1 94 ? -18.294 -6.309 -0.618 1.00 68.94 94 THR A CA 1
ATOM 747 C C . THR A 1 94 ? -17.065 -5.417 -0.396 1.00 68.94 94 THR A C 1
ATOM 749 O O . THR A 1 94 ? -17.120 -4.480 0.403 1.00 68.94 94 THR A O 1
ATOM 752 N N . ASP A 1 95 ? -15.969 -5.690 -1.106 1.00 80.81 95 ASP A N 1
ATOM 753 C CA . ASP A 1 95 ? -14.753 -4.862 -1.174 1.00 80.81 95 ASP A CA 1
ATOM 754 C C . ASP A 1 95 ? -13.844 -4.842 0.076 1.00 80.81 95 ASP A C 1
ATOM 756 O O . ASP A 1 95 ? -12.969 -3.973 0.206 1.00 80.81 95 ASP A O 1
ATOM 760 N N . VAL A 1 96 ? -13.982 -5.807 0.992 1.00 87.31 96 VAL A N 1
ATOM 761 C CA . VAL A 1 96 ? -13.079 -5.940 2.158 1.00 87.31 96 VAL A CA 1
ATOM 762 C C . VAL A 1 96 ? -11.643 -6.214 1.706 1.00 87.31 96 VAL A C 1
ATOM 764 O O . VAL A 1 96 ? -10.697 -5.677 2.288 1.00 87.31 96 VAL A O 1
ATOM 767 N N . GLU A 1 97 ? -11.474 -6.978 0.627 1.00 89.50 97 GLU A N 1
ATOM 768 C CA . GLU A 1 97 ? -10.182 -7.278 0.017 1.00 89.50 97 GLU A CA 1
ATOM 769 C C . GLU A 1 97 ? -9.460 -6.002 -0.443 1.00 89.50 97 GLU A C 1
ATOM 771 O O . GLU A 1 97 ? -8.269 -5.814 -0.173 1.00 89.50 97 GLU A O 1
ATOM 776 N N . TRP A 1 98 ? -10.193 -5.068 -1.054 1.00 90.56 98 TRP A N 1
ATOM 777 C CA . TRP A 1 98 ? -9.644 -3.793 -1.512 1.00 90.56 98 TRP A CA 1
ATOM 778 C C . TRP A 1 98 ? -9.373 -2.845 -0.349 1.00 90.56 98 TRP A C 1
ATOM 780 O O . TRP A 1 98 ? -8.382 -2.112 -0.381 1.00 90.56 98 TRP A O 1
ATOM 790 N N . SER A 1 99 ? -10.209 -2.878 0.690 1.00 90.19 99 SER A N 1
ATOM 791 C CA . SER A 1 99 ? -10.012 -2.090 1.909 1.00 90.19 99 SER A CA 1
ATOM 792 C C . SER A 1 99 ? -8.743 -2.497 2.655 1.00 90.19 99 SER A C 1
ATOM 794 O O . SER A 1 99 ? -7.914 -1.643 2.984 1.00 90.19 99 SER A O 1
ATOM 796 N N . LEU A 1 100 ? -8.530 -3.802 2.836 1.00 91.19 100 LEU A N 1
ATOM 797 C CA . LEU A 1 100 ? -7.336 -4.322 3.496 1.00 91.19 100 LEU A CA 1
ATOM 798 C C . LEU A 1 100 ? -6.071 -4.021 2.681 1.00 91.19 100 LEU A C 1
ATOM 800 O O . LEU A 1 100 ? -5.063 -3.582 3.236 1.00 91.19 100 LEU A O 1
ATOM 804 N N . LEU A 1 101 ? -6.135 -4.171 1.357 1.00 91.94 101 LEU A N 1
ATOM 805 C CA . LEU A 1 101 ? -5.017 -3.830 0.480 1.00 91.94 101 LEU A CA 1
ATOM 806 C C . LEU A 1 101 ? -4.708 -2.325 0.505 1.00 91.94 101 LEU A C 1
ATOM 808 O O . LEU A 1 101 ? -3.543 -1.935 0.563 1.00 91.94 101 LEU A O 1
ATOM 812 N N . SER A 1 102 ? -5.736 -1.474 0.534 1.00 92.12 102 SER A N 1
ATOM 813 C CA . SER A 1 102 ? -5.577 -0.028 0.712 1.00 92.12 102 SER A CA 1
ATOM 814 C C . SER A 1 102 ? -4.899 0.299 2.042 1.00 92.12 102 SER A C 1
ATOM 816 O O . SER A 1 102 ? -3.947 1.078 2.061 1.00 92.12 102 SER A O 1
ATOM 818 N N . LEU A 1 103 ? -5.326 -0.321 3.145 1.00 91.44 103 LEU A N 1
ATOM 819 C CA . LEU A 1 103 ? -4.703 -0.130 4.456 1.00 91.44 103 LEU A CA 1
ATOM 820 C C . LEU A 1 103 ? -3.208 -0.481 4.417 1.00 91.44 103 LEU A C 1
ATOM 822 O O . LEU A 1 103 ? -2.377 0.328 4.826 1.00 91.44 103 LEU A O 1
ATOM 826 N N . LEU A 1 104 ? -2.861 -1.647 3.863 1.00 91.56 104 LEU A N 1
ATOM 827 C CA . LEU A 1 104 ? -1.470 -2.089 3.721 1.00 91.56 104 LEU A CA 1
ATOM 828 C C . LEU A 1 104 ? -0.634 -1.107 2.891 1.00 91.56 104 LEU A C 1
ATOM 830 O O . LEU A 1 104 ? 0.506 -0.816 3.250 1.00 91.56 104 LEU A O 1
ATOM 834 N N . LEU A 1 105 ? -1.202 -0.551 1.817 1.00 90.50 105 LEU A N 1
ATOM 835 C CA . LEU A 1 105 ? -0.527 0.459 1.001 1.00 90.50 105 LEU A CA 1
ATOM 836 C C . LEU A 1 105 ? -0.251 1.748 1.784 1.00 90.50 105 LEU A C 1
ATOM 838 O O . LEU A 1 105 ? 0.852 2.282 1.682 1.00 90.50 105 LEU A O 1
ATOM 842 N N . HIS A 1 106 ? -1.203 2.226 2.589 1.00 88.69 106 HIS A N 1
ATOM 843 C CA . HIS A 1 106 ? -1.013 3.429 3.410 1.00 88.69 106 HIS A CA 1
ATOM 844 C C . HIS A 1 106 ? -0.003 3.216 4.545 1.00 88.69 106 HIS A C 1
ATOM 846 O O . HIS A 1 106 ? 0.695 4.155 4.923 1.00 88.69 106 HIS A O 1
ATOM 852 N N . LEU A 1 107 ? 0.106 1.990 5.065 1.00 89.25 107 LEU A N 1
ATOM 853 C CA . LEU A 1 107 ? 1.107 1.627 6.073 1.00 89.25 107 LEU A CA 1
ATOM 854 C C . LEU A 1 107 ? 2.494 1.358 5.471 1.00 89.25 107 LEU A C 1
ATOM 856 O O . LEU A 1 107 ? 3.495 1.400 6.187 1.00 89.25 107 LEU A O 1
ATOM 860 N N . SER A 1 108 ? 2.580 1.081 4.167 1.00 86.50 108 SER A N 1
ATOM 861 C CA . SER A 1 108 ? 3.850 0.792 3.505 1.00 86.50 108 SER A CA 1
ATOM 862 C C . SER A 1 108 ? 4.726 2.051 3.412 1.00 86.50 108 SER A C 1
ATOM 864 O O . SER A 1 108 ? 4.529 2.931 2.575 1.00 86.50 108 SER A O 1
ATOM 866 N N . ASN A 1 109 ? 5.724 2.159 4.291 1.00 68.00 109 ASN A N 1
ATOM 867 C CA . ASN A 1 109 ? 6.686 3.256 4.243 1.00 68.00 109 ASN A CA 1
ATOM 868 C C . ASN A 1 109 ? 7.731 2.991 3.142 1.00 68.00 109 ASN A C 1
ATOM 870 O O . ASN A 1 109 ? 8.423 1.978 3.177 1.00 68.00 109 ASN A O 1
ATOM 874 N N . SER A 1 110 ? 7.819 3.894 2.157 1.00 64.25 110 SER A N 1
ATOM 875 C CA . SER A 1 110 ? 8.835 3.968 1.088 1.00 64.25 110 SER A CA 1
ATOM 876 C C . SER A 1 110 ? 9.441 2.616 0.636 1.00 64.25 110 SER A C 1
ATOM 878 O O . SER A 1 110 ? 10.568 2.267 1.000 1.00 64.25 110 SER A O 1
ATOM 880 N N . PRO A 1 111 ? 8.752 1.854 -0.233 1.00 63.91 111 PRO A N 1
ATOM 881 C CA . PRO A 1 111 ? 9.108 0.462 -0.540 1.00 63.91 111 PRO A CA 1
ATOM 882 C C . PRO A 1 111 ? 10.454 0.280 -1.270 1.00 63.91 111 PRO A C 1
ATOM 884 O O . PRO A 1 111 ? 10.963 -0.837 -1.386 1.00 63.91 111 PRO A O 1
ATOM 887 N N . THR A 1 112 ? 11.043 1.371 -1.762 1.00 63.53 112 THR A N 1
ATOM 888 C CA . THR A 1 112 ? 12.260 1.381 -2.586 1.00 63.53 112 THR A CA 1
ATOM 889 C C . THR A 1 112 ? 13.554 1.571 -1.801 1.00 63.53 112 THR A C 1
ATOM 891 O O . THR A 1 112 ? 14.621 1.409 -2.382 1.00 63.53 112 THR A O 1
ATOM 894 N N . GLN A 1 113 ? 13.482 1.921 -0.514 1.00 61.81 113 GLN A N 1
ATOM 895 C CA . GLN A 1 113 ? 14.670 2.179 0.314 1.00 61.81 113 GLN A CA 1
ATOM 896 C C . GLN A 1 113 ? 15.136 0.963 1.124 1.00 61.81 113 GLN A C 1
ATOM 898 O O . GLN A 1 113 ? 16.180 1.038 1.762 1.00 61.81 113 GLN A O 1
ATOM 903 N N . VAL A 1 114 ? 14.399 -0.153 1.088 1.00 62.41 114 VAL A N 1
ATOM 904 C CA . VAL A 1 114 ? 14.793 -1.385 1.785 1.00 62.41 114 VAL A CA 1
ATOM 905 C C . VAL A 1 114 ? 15.915 -2.075 0.995 1.00 62.41 114 VAL A C 1
ATOM 907 O O . VAL A 1 114 ? 15.683 -2.448 -0.161 1.00 62.41 114 VAL A O 1
ATOM 910 N N . PRO A 1 115 ? 17.121 -2.245 1.572 1.00 57.56 115 PRO A N 1
ATOM 911 C CA . PRO A 1 115 ? 18.210 -2.969 0.928 1.00 57.56 115 PRO A CA 1
ATOM 912 C C . PRO A 1 115 ? 17.812 -4.424 0.655 1.00 57.56 115 PRO A C 1
ATOM 914 O O . PRO A 1 115 ? 17.186 -5.077 1.485 1.00 57.56 115 PRO A O 1
ATOM 917 N N . LEU A 1 116 ? 18.231 -4.959 -0.494 1.00 55.69 116 LEU A N 1
ATOM 918 C CA . LEU A 1 116 ? 17.919 -6.319 -0.967 1.00 55.69 116 LEU A CA 1
ATOM 919 C C . LEU A 1 116 ? 18.327 -7.45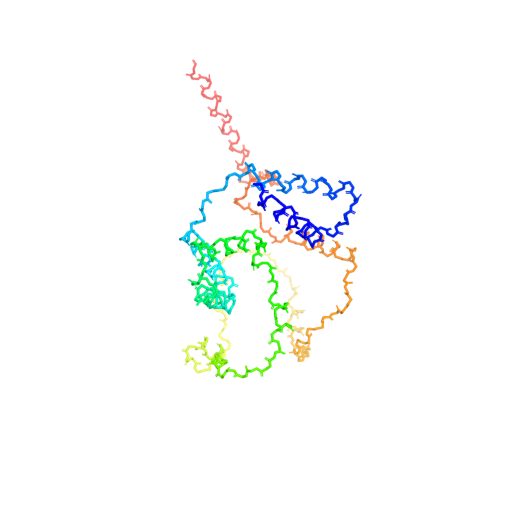4 -0.000 1.00 55.69 116 LEU A C 1
ATOM 921 O O . LEU A 1 116 ? 17.883 -8.587 -0.161 1.00 55.69 116 LEU A O 1
ATOM 925 N N . GLN A 1 117 ? 19.157 -7.163 1.002 1.00 53.56 117 GLN A N 1
ATOM 926 C CA . GLN A 1 117 ? 19.802 -8.157 1.862 1.00 53.56 117 GLN A CA 1
ATOM 927 C C . GLN A 1 117 ? 18.910 -8.705 2.989 1.00 53.56 117 GLN A C 1
ATOM 929 O O . GLN A 1 117 ? 19.185 -9.790 3.496 1.00 53.56 117 GLN A O 1
ATOM 934 N N . GLU A 1 118 ? 17.841 -8.010 3.392 1.00 52.03 118 GLU A N 1
ATOM 935 C CA . GLU A 1 118 ? 17.043 -8.438 4.557 1.00 52.03 118 GLU A CA 1
ATOM 936 C C . GLU A 1 118 ? 16.012 -9.534 4.245 1.00 52.03 118 GLU A C 1
ATOM 938 O O . GLU A 1 118 ? 15.711 -10.353 5.110 1.00 52.03 118 GLU A O 1
ATOM 943 N N . ILE A 1 119 ? 15.526 -9.632 3.004 1.00 53.25 119 ILE A N 1
ATOM 944 C CA . ILE A 1 119 ? 14.497 -10.624 2.635 1.00 53.25 119 ILE A CA 1
ATOM 945 C C . ILE A 1 119 ? 15.122 -11.998 2.325 1.00 53.25 119 ILE A C 1
ATOM 947 O O . ILE A 1 119 ? 14.507 -13.031 2.587 1.00 53.25 119 ILE A O 1
ATOM 951 N N . GLN A 1 120 ? 16.380 -12.040 1.865 1.00 50.16 120 GLN A N 1
ATOM 952 C CA . GLN A 1 120 ? 17.093 -13.299 1.598 1.00 50.16 120 GLN A CA 1
ATOM 953 C C . GLN A 1 120 ? 17.327 -14.147 2.861 1.00 50.16 120 GLN A C 1
ATOM 955 O O . GLN A 1 120 ? 17.490 -15.358 2.756 1.00 50.16 120 GLN A O 1
ATOM 960 N N . LYS A 1 121 ? 17.288 -13.556 4.065 1.00 47.25 121 LYS A N 1
ATOM 961 C CA . LYS A 1 121 ? 17.435 -14.312 5.322 1.00 47.25 121 LYS A CA 1
ATOM 962 C C . LYS A 1 121 ? 16.179 -15.068 5.759 1.00 47.25 121 LYS A C 1
ATOM 964 O O . LYS A 1 121 ? 16.308 -16.004 6.538 1.00 47.25 121 LYS A O 1
ATOM 969 N N . VAL A 1 122 ? 14.991 -14.688 5.283 1.00 47.41 122 VAL A N 1
ATOM 970 C CA . VAL A 1 122 ? 13.721 -15.322 5.698 1.00 47.41 122 VAL A CA 1
ATOM 971 C C . VAL A 1 122 ? 13.267 -16.397 4.701 1.00 47.41 122 VAL A C 1
ATOM 973 O O . VAL A 1 122 ? 12.533 -17.304 5.072 1.00 47.41 122 VAL A O 1
ATOM 976 N N . ALA A 1 123 ? 13.757 -16.348 3.458 1.00 43.09 123 ALA A N 1
ATOM 977 C CA . ALA A 1 123 ? 13.402 -17.285 2.389 1.00 43.09 123 ALA A CA 1
ATOM 978 C C . ALA A 1 123 ? 14.479 -18.348 2.094 1.00 43.09 123 ALA A C 1
ATOM 980 O O . ALA A 1 123 ? 14.423 -19.004 1.061 1.00 43.09 123 ALA A O 1
ATOM 981 N N . ALA A 1 124 ? 15.460 -18.548 2.980 1.00 37.97 124 ALA A N 1
ATOM 982 C CA . ALA A 1 124 ? 16.412 -19.653 2.863 1.00 37.97 124 ALA A CA 1
ATOM 983 C C . ALA A 1 124 ? 15.786 -20.969 3.375 1.00 37.97 124 ALA A C 1
ATOM 985 O O . ALA A 1 124 ? 16.232 -21.546 4.365 1.00 37.97 124 ALA A O 1
ATOM 986 N N . SER A 1 125 ? 14.724 -21.416 2.704 1.00 32.25 125 SER A N 1
ATOM 987 C CA . SER A 1 125 ? 14.298 -22.818 2.673 1.00 32.25 125 SER A CA 1
ATOM 988 C C . SER A 1 125 ? 14.540 -23.303 1.241 1.00 32.25 125 SER A C 1
ATOM 990 O O . SER A 1 125 ? 14.083 -22.629 0.316 1.00 32.25 125 SER A O 1
ATOM 992 N N . PRO A 1 126 ? 15.311 -24.381 1.014 1.00 44.66 126 PRO A N 1
ATOM 993 C CA . PRO A 1 126 ? 15.773 -24.729 -0.318 1.00 44.66 126 PRO A CA 1
ATOM 994 C C . PRO A 1 126 ? 14.705 -25.567 -1.021 1.00 44.66 126 PRO A C 1
ATOM 996 O O . PRO A 1 126 ? 14.623 -26.774 -0.812 1.00 44.66 126 PRO A O 1
ATOM 999 N N . GLU A 1 127 ? 13.905 -24.942 -1.877 1.00 40.22 127 GLU A N 1
ATOM 1000 C CA . GLU A 1 127 ? 13.224 -25.662 -2.949 1.00 40.22 127 GLU A CA 1
ATOM 1001 C C . GLU A 1 127 ? 13.756 -25.160 -4.286 1.00 40.22 127 GLU A C 1
ATOM 1003 O O . GLU A 1 127 ? 13.600 -24.003 -4.667 1.00 40.22 127 GLU A O 1
ATOM 1008 N N . ASN A 1 128 ? 14.466 -26.070 -4.947 1.00 44.91 128 ASN A N 1
ATOM 1009 C CA . ASN A 1 128 ? 14.984 -25.942 -6.293 1.00 44.91 128 ASN A CA 1
ATOM 1010 C C . ASN A 1 128 ? 13.840 -25.616 -7.263 1.00 44.91 128 ASN A C 1
ATOM 1012 O O . ASN A 1 128 ? 12.926 -26.421 -7.431 1.00 44.91 128 ASN A O 1
ATOM 1016 N N . THR A 1 129 ? 13.939 -24.489 -7.961 1.00 38.66 129 THR A N 1
ATOM 1017 C CA . THR A 1 129 ? 13.262 -24.290 -9.246 1.00 38.66 129 THR A CA 1
ATOM 1018 C C . THR A 1 129 ? 14.323 -23.941 -10.271 1.00 38.66 129 THR A C 1
ATOM 1020 O O . THR A 1 129 ? 15.043 -22.956 -10.136 1.00 38.66 129 THR A O 1
ATOM 1023 N N . GLU A 1 130 ? 14.436 -24.806 -11.266 1.00 46.16 130 GLU A N 1
ATOM 1024 C CA . GLU A 1 130 ? 15.519 -24.938 -12.241 1.00 46.16 130 GLU A CA 1
ATOM 1025 C C . GLU A 1 130 ? 15.532 -23.823 -13.314 1.00 46.16 130 GLU A C 1
ATOM 1027 O O . GLU A 1 130 ? 16.072 -24.002 -14.400 1.00 46.16 130 GLU A O 1
ATOM 1032 N N . ASP A 1 131 ? 14.987 -22.644 -12.997 1.00 47.94 131 ASP A N 1
ATOM 1033 C CA . ASP A 1 131 ? 14.804 -21.518 -13.926 1.00 47.94 131 ASP A CA 1
ATOM 1034 C C . ASP A 1 131 ? 15.870 -20.408 -13.776 1.00 47.94 131 ASP A C 1
ATOM 1036 O O . ASP A 1 131 ? 15.814 -19.382 -14.455 1.00 47.94 131 ASP A O 1
ATOM 1040 N N . GLU A 1 132 ? 16.891 -20.604 -12.931 1.00 46.25 132 GLU A N 1
ATOM 1041 C CA . GLU A 1 132 ? 18.043 -19.689 -12.793 1.00 46.25 132 GLU A CA 1
ATOM 1042 C C . GLU A 1 132 ? 19.113 -19.857 -13.886 1.00 46.25 132 GLU A C 1
ATOM 1044 O O . GLU A 1 132 ? 20.205 -19.299 -13.787 1.00 46.25 132 GLU A O 1
ATOM 1049 N N . LEU A 1 133 ? 18.808 -20.545 -14.988 1.00 48.72 133 LEU A N 1
ATOM 1050 C CA . LEU A 1 133 ? 19.611 -20.447 -16.209 1.00 48.72 133 LEU A CA 1
ATOM 1051 C C . LEU A 1 133 ? 19.248 -19.167 -16.974 1.00 48.72 133 LEU A C 1
ATOM 1053 O O . LEU A 1 133 ? 18.932 -19.186 -18.162 1.00 48.72 133 LEU A O 1
ATOM 1057 N N . GLN A 1 134 ? 19.340 -18.019 -16.298 1.00 50.44 134 GLN A N 1
ATOM 1058 C CA . GLN A 1 134 ? 19.767 -16.824 -17.007 1.00 50.44 134 GLN A CA 1
ATOM 1059 C C . GLN A 1 134 ? 21.160 -17.163 -17.517 1.00 50.44 134 GLN A C 1
ATOM 1061 O O . GLN A 1 134 ? 22.106 -17.219 -16.731 1.00 50.44 134 GLN A O 1
ATOM 1066 N N . GLU A 1 135 ? 21.247 -17.503 -18.805 1.00 60.06 135 GLU A N 1
ATOM 1067 C CA . GLU A 1 135 ? 22.503 -17.743 -19.501 1.00 60.06 135 GLU A CA 1
ATOM 1068 C C . GLU A 1 135 ? 23.500 -16.707 -19.005 1.00 60.06 135 GLU A C 1
ATOM 1070 O O . GLU A 1 135 ? 23.252 -15.505 -19.097 1.00 60.06 135 GLU A O 1
ATOM 1075 N N . GLN A 1 136 ? 24.572 -17.170 -18.370 1.00 64.44 136 GLN A N 1
ATOM 1076 C CA . GLN A 1 136 ? 25.606 -16.303 -17.847 1.00 64.44 136 GLN A CA 1
ATOM 1077 C C . GLN A 1 136 ? 26.235 -15.601 -19.048 1.00 64.44 136 GLN A C 1
ATOM 1079 O O . GLN A 1 136 ? 27.113 -16.154 -19.707 1.00 64.44 136 GLN A O 1
ATOM 1084 N N . ILE A 1 137 ? 25.693 -14.427 -19.394 1.00 74.12 137 ILE A N 1
ATOM 1085 C CA . ILE A 1 137 ? 26.051 -13.709 -20.611 1.00 74.12 137 ILE A CA 1
ATOM 1086 C C . ILE A 1 137 ? 27.528 -13.366 -20.489 1.00 74.12 137 ILE A C 1
ATOM 1088 O O . ILE A 1 137 ? 27.927 -12.555 -19.648 1.00 74.12 137 ILE A O 1
ATOM 1092 N N . ASP A 1 138 ? 28.346 -13.995 -21.329 1.00 75.94 138 ASP A N 1
ATOM 1093 C CA . ASP A 1 138 ? 29.753 -13.656 -21.455 1.00 75.94 138 ASP A CA 1
ATOM 1094 C C . ASP A 1 138 ? 29.858 -12.315 -22.188 1.00 75.94 138 ASP A C 1
ATOM 1096 O O . ASP A 1 138 ? 29.952 -12.225 -23.417 1.00 75.94 138 ASP A O 1
ATOM 1100 N N . TRP A 1 139 ? 29.798 -11.239 -21.402 1.00 82.44 139 TRP A N 1
ATOM 1101 C CA . TRP A 1 139 ? 29.894 -9.867 -21.886 1.00 82.44 139 TRP A CA 1
ATOM 1102 C C . TRP A 1 139 ? 31.165 -9.631 -22.705 1.00 82.44 139 TRP A C 1
ATOM 1104 O O . TRP A 1 139 ? 31.143 -8.802 -23.612 1.00 82.44 139 TRP A O 1
ATOM 1114 N N . ALA A 1 140 ? 32.253 -10.367 -22.448 1.00 76.69 140 ALA A N 1
ATOM 1115 C CA . ALA A 1 140 ? 33.495 -10.226 -23.205 1.00 76.69 140 ALA A CA 1
ATOM 1116 C C . ALA A 1 140 ? 33.385 -10.772 -24.638 1.00 76.69 140 ALA A C 1
ATOM 1118 O O . ALA A 1 140 ? 34.168 -10.371 -25.505 1.00 76.69 140 ALA A O 1
ATOM 1119 N N . VAL A 1 141 ? 32.436 -11.677 -24.888 1.00 78.88 141 VAL A N 1
ATOM 1120 C CA . VAL A 1 141 ? 32.093 -12.191 -26.220 1.00 78.88 141 VAL A CA 1
ATOM 1121 C C . VAL A 1 141 ? 31.017 -11.322 -26.862 1.00 78.88 141 VAL A C 1
ATOM 1123 O O . VAL A 1 141 ? 31.166 -10.950 -28.025 1.00 78.88 141 VAL A O 1
ATOM 1126 N N . TYR A 1 142 ? 29.984 -10.938 -26.102 1.00 79.38 142 TYR A N 1
ATOM 1127 C CA . TYR A 1 142 ? 28.911 -10.076 -26.604 1.00 79.38 142 TYR A CA 1
ATOM 1128 C C . TYR A 1 142 ? 29.446 -8.721 -27.070 1.00 79.38 142 TYR A C 1
ATOM 1130 O O . TYR A 1 142 ? 29.191 -8.332 -28.200 1.00 79.38 142 TYR A O 1
ATOM 1138 N N . LEU A 1 143 ? 30.259 -8.044 -26.250 1.00 78.75 143 LEU A N 1
ATOM 1139 C CA . LEU A 1 143 ? 30.840 -6.736 -26.583 1.00 78.75 143 LEU A CA 1
ATOM 1140 C C . LEU A 1 143 ? 31.895 -6.798 -27.692 1.00 78.75 143 LEU A C 1
ATOM 1142 O O . LEU A 1 143 ? 32.272 -5.766 -28.236 1.00 78.75 143 LEU A O 1
ATOM 1146 N N . ARG A 1 144 ? 32.386 -7.996 -28.021 1.00 76.38 144 ARG A N 1
ATOM 1147 C CA . ARG A 1 144 ? 33.349 -8.200 -29.105 1.00 76.38 144 ARG A CA 1
ATOM 1148 C C . ARG A 1 144 ? 32.670 -8.253 -30.473 1.00 76.38 144 ARG A C 1
ATOM 1150 O O . ARG A 1 144 ? 33.378 -8.277 -31.469 1.00 76.38 144 ARG A O 1
ATOM 1157 N N . ASN A 1 145 ? 31.334 -8.313 -30.541 1.00 71.56 145 ASN A N 1
ATOM 1158 C CA . ASN A 1 145 ? 30.540 -8.280 -31.778 1.00 71.56 145 ASN A CA 1
ATOM 1159 C C . ASN A 1 145 ? 31.102 -9.150 -32.936 1.00 71.56 145 ASN A C 1
ATOM 1161 O O . ASN A 1 145 ? 31.018 -8.771 -34.101 1.00 71.56 145 ASN A O 1
ATOM 1165 N N . GLY A 1 146 ? 31.689 -10.317 -32.639 1.00 67.25 146 GLY A N 1
ATOM 1166 C CA . GLY A 1 146 ? 32.269 -11.213 -33.652 1.00 67.25 146 GLY A CA 1
ATOM 1167 C C . GLY A 1 146 ? 33.695 -10.881 -34.129 1.00 67.25 146 GLY A C 1
ATOM 1168 O O . GLY A 1 146 ? 34.188 -11.544 -35.040 1.00 67.25 146 GLY A O 1
ATOM 1169 N N . GLU A 1 147 ? 34.397 -9.922 -33.520 1.00 67.44 147 GLU A N 1
ATOM 1170 C CA . GLU A 1 147 ? 35.789 -9.600 -33.858 1.00 67.44 147 GLU A CA 1
ATOM 1171 C C . GLU A 1 147 ? 36.753 -10.675 -33.326 1.00 67.44 147 GLU A C 1
ATOM 1173 O O . GLU A 1 147 ? 37.020 -10.801 -32.126 1.00 67.44 147 GLU A O 1
ATOM 1178 N N . THR A 1 148 ? 37.323 -11.489 -34.214 1.00 61.06 148 THR A N 1
ATOM 1179 C CA . THR A 1 148 ? 38.331 -12.478 -33.821 1.00 61.06 148 THR A CA 1
ATOM 1180 C C . THR A 1 148 ? 39.696 -11.808 -33.696 1.00 61.06 148 THR A C 1
ATOM 1182 O O . THR A 1 148 ? 40.396 -11.646 -34.692 1.00 61.06 148 THR A O 1
ATOM 1185 N N . LYS A 1 149 ? 40.073 -11.504 -32.444 1.00 62.59 149 LYS A N 1
ATOM 1186 C CA . LYS A 1 149 ? 41.389 -11.013 -31.989 1.00 62.59 149 LYS A CA 1
ATOM 1187 C C . LYS A 1 149 ? 41.609 -9.518 -32.260 1.00 62.59 149 LYS A C 1
ATOM 1189 O O . LYS A 1 149 ? 41.898 -9.122 -33.381 1.00 62.59 149 LYS A O 1
ATOM 1194 N N . TYR A 1 150 ? 41.596 -8.716 -31.190 1.00 57.94 150 TYR A N 1
ATOM 1195 C CA . TYR A 1 150 ? 42.278 -7.420 -31.175 1.00 57.94 150 TYR A CA 1
ATOM 1196 C C . TYR A 1 150 ? 43.769 -7.679 -31.398 1.00 57.94 150 TYR A C 1
ATOM 1198 O O . TYR A 1 150 ? 44.519 -7.977 -30.467 1.00 57.94 150 TYR A O 1
ATOM 1206 N N . VAL A 1 151 ? 44.194 -7.666 -32.657 1.00 58.72 151 VAL A N 1
ATOM 1207 C CA . VAL A 1 151 ? 45.603 -7.533 -32.995 1.00 58.72 151 VAL A CA 1
ATOM 1208 C C . VAL A 1 151 ? 45.886 -6.051 -32.839 1.00 58.72 151 VAL A C 1
ATOM 1210 O O . VAL A 1 151 ? 45.540 -5.260 -33.709 1.00 58.72 151 VAL A O 1
ATOM 1213 N N . LEU A 1 152 ? 46.479 -5.676 -31.707 1.00 57.19 152 LEU A N 1
ATOM 1214 C CA . LEU A 1 152 ? 47.281 -4.462 -31.670 1.00 57.19 152 LEU A CA 1
ATOM 1215 C C . LEU A 1 152 ? 48.336 -4.663 -32.765 1.00 57.19 152 LEU A C 1
ATOM 1217 O O . LEU A 1 152 ? 49.224 -5.509 -32.627 1.00 57.19 152 LEU A O 1
ATOM 1221 N N . GLY A 1 153 ? 48.142 -4.012 -33.915 1.00 56.22 153 GLY A N 1
ATOM 1222 C CA . GLY A 1 153 ? 49.163 -3.942 -34.953 1.00 56.22 153 GLY A CA 1
ATOM 1223 C C . GLY A 1 153 ? 50.448 -3.367 -34.350 1.00 56.22 153 GLY A C 1
ATOM 1224 O O . GLY A 1 153 ? 50.381 -2.749 -33.286 1.00 56.22 153 GLY A O 1
ATOM 1225 N N . PRO A 1 154 ? 51.621 -3.596 -34.965 1.00 59.12 154 PRO A N 1
ATOM 1226 C CA . PRO A 1 154 ? 52.854 -2.982 -34.484 1.00 59.12 154 PRO A CA 1
ATOM 1227 C C . PRO A 1 154 ? 52.614 -1.480 -34.355 1.00 59.12 154 PRO A C 1
ATOM 1229 O O . PRO A 1 154 ? 52.309 -0.862 -35.367 1.00 59.12 154 PRO A O 1
ATOM 1232 N N . GLU A 1 155 ? 52.670 -0.988 -33.110 1.00 55.62 155 GLU A N 1
ATOM 1233 C CA . GLU A 1 155 ? 52.351 0.367 -32.639 1.00 55.62 155 GLU A CA 1
ATOM 1234 C C . GLU A 1 155 ? 52.399 1.387 -33.785 1.00 55.62 155 GLU A C 1
ATOM 1236 O O . GLU A 1 155 ? 53.452 1.960 -34.075 1.00 55.62 155 GLU A O 1
ATOM 1241 N N . GLU A 1 156 ? 51.278 1.578 -34.488 1.00 57.88 156 GLU A N 1
ATOM 1242 C CA . GLU A 1 156 ? 51.186 2.699 -35.410 1.00 57.88 156 GLU A CA 1
ATOM 1243 C C . GLU A 1 156 ? 51.244 3.941 -34.525 1.00 57.88 156 GLU A C 1
ATOM 1245 O O . GLU A 1 156 ? 50.457 4.031 -33.572 1.00 57.88 156 GLU A O 1
ATOM 1250 N N . PRO A 1 157 ? 52.202 4.857 -34.759 1.00 56.25 157 PRO A N 1
ATOM 1251 C CA . PRO A 1 157 ? 52.300 6.059 -33.957 1.00 56.25 157 PRO A CA 1
ATOM 1252 C C . PRO A 1 157 ? 50.930 6.725 -33.975 1.00 56.25 157 PRO A C 1
ATOM 1254 O O . PRO A 1 157 ? 50.363 6.965 -35.043 1.00 56.25 157 PRO A O 1
ATOM 1257 N N . LEU A 1 158 ? 50.386 6.912 -32.770 1.00 54.84 158 LEU A N 1
ATOM 1258 C CA . LEU A 1 158 ? 49.089 7.520 -32.525 1.00 54.84 158 LEU A CA 1
ATOM 1259 C C . LEU A 1 158 ? 48.904 8.689 -33.484 1.00 54.84 158 LEU A C 1
ATOM 1261 O O . LEU A 1 158 ? 49.720 9.606 -33.512 1.00 54.84 158 LEU A O 1
ATOM 1265 N N . SER A 1 159 ? 47.846 8.572 -34.283 1.00 46.38 159 SER A N 1
ATOM 1266 C CA . SER A 1 159 ? 47.367 9.549 -35.248 1.00 46.38 159 SER A CA 1
ATOM 1267 C C . SER A 1 159 ? 47.706 10.984 -34.831 1.00 46.38 159 SER A C 1
ATOM 1269 O O . SER A 1 159 ? 47.370 11.398 -33.722 1.00 46.38 159 SER A O 1
ATOM 1271 N N . ASP A 1 160 ? 48.349 11.706 -35.750 1.00 49.47 160 ASP A N 1
ATOM 1272 C CA . ASP A 1 160 ? 48.957 13.044 -35.661 1.00 49.47 160 ASP A CA 1
ATOM 1273 C C . ASP A 1 160 ? 47.954 14.194 -35.380 1.00 49.47 160 ASP A C 1
ATOM 1275 O O . ASP A 1 160 ? 48.085 15.313 -35.865 1.00 49.47 160 ASP A O 1
ATOM 1279 N N . TRP A 1 161 ? 46.921 13.951 -34.572 1.00 49.91 161 TRP A N 1
ATOM 1280 C CA . TRP A 1 161 ? 45.918 14.939 -34.153 1.00 49.91 161 TRP A CA 1
ATOM 1281 C C . TRP A 1 161 ? 46.428 15.908 -33.076 1.00 49.91 161 TRP A C 1
ATOM 1283 O O . TRP A 1 161 ? 45.632 16.588 -32.429 1.00 49.91 161 TRP A O 1
ATOM 1293 N N . SER A 1 162 ? 47.743 15.985 -32.863 1.00 49.41 162 SER A N 1
ATOM 1294 C CA . SER A 1 162 ? 48.346 16.869 -31.861 1.00 49.41 162 SER A CA 1
ATOM 1295 C C . SER A 1 162 ? 49.484 17.753 -32.376 1.00 49.41 162 SER A C 1
ATOM 1297 O O . SER A 1 162 ? 50.248 18.258 -31.557 1.00 49.41 162 SER A O 1
ATOM 1299 N N . VAL A 1 163 ? 49.604 17.991 -33.686 1.00 48.38 163 VAL A N 1
ATOM 1300 C CA . VAL A 1 163 ? 50.632 18.901 -34.226 1.00 48.38 163 VAL A CA 1
ATOM 1301 C C . VAL A 1 163 ? 50.062 19.920 -35.221 1.00 48.38 163 VAL A C 1
ATOM 1303 O O . VAL A 1 163 ? 50.210 19.815 -36.426 1.00 48.38 163 VAL A O 1
ATOM 1306 N N . ASP A 1 164 ? 49.411 20.938 -34.666 1.00 39.34 164 ASP A N 1
ATOM 1307 C CA . ASP A 1 164 ? 49.272 22.293 -35.220 1.00 39.34 164 ASP A CA 1
ATOM 1308 C C . ASP A 1 164 ? 48.993 23.197 -34.005 1.00 39.34 164 ASP A C 1
ATOM 1310 O O . ASP A 1 164 ? 48.149 22.861 -33.179 1.00 39.34 164 ASP A O 1
ATOM 1314 N N . SER A 1 165 ? 49.598 24.350 -33.754 1.00 40.28 165 SER A N 1
ATOM 1315 C CA . SER A 1 165 ? 50.669 25.134 -34.358 1.00 40.28 165 SER A CA 1
ATOM 1316 C C . SER A 1 165 ? 51.008 26.209 -33.294 1.00 40.28 165 SER A C 1
ATOM 1318 O O . SER A 1 165 ? 50.114 26.690 -32.595 1.00 40.28 165 SER A O 1
ATOM 1320 N N . ASP A 1 166 ? 52.301 26.529 -33.184 1.00 38.97 166 ASP A N 1
ATOM 1321 C CA . ASP A 1 166 ? 52.960 27.713 -32.597 1.00 38.97 166 ASP A CA 1
ATOM 1322 C C . ASP A 1 166 ? 52.901 28.035 -31.086 1.00 38.97 166 ASP A C 1
ATOM 1324 O O . ASP A 1 166 ? 51.878 28.432 -30.536 1.00 38.97 166 ASP A O 1
ATOM 1328 N N . CYS A 1 167 ? 54.086 28.034 -30.449 1.00 35.69 167 CYS A N 1
ATOM 1329 C CA . CYS A 1 167 ? 54.753 29.245 -29.928 1.00 35.69 167 CYS A CA 1
ATOM 1330 C C . CYS A 1 167 ? 56.227 28.947 -29.579 1.00 35.69 167 CYS A C 1
ATOM 1332 O O . CYS A 1 167 ? 56.553 27.897 -29.028 1.00 35.69 167 CYS A O 1
ATOM 1334 N N . SER A 1 168 ? 57.102 29.882 -29.943 1.00 41.97 168 SER A N 1
ATOM 1335 C CA . SER A 1 168 ? 58.561 29.819 -29.889 1.00 41.97 168 SER A CA 1
ATOM 1336 C C . SER A 1 168 ? 59.162 29.916 -28.479 1.00 41.97 168 SER A C 1
ATOM 1338 O O . SER A 1 168 ? 58.526 30.383 -27.538 1.00 41.97 168 SER A O 1
ATOM 1340 N N . ASP A 1 169 ? 60.450 29.556 -28.434 1.00 38.44 169 ASP A N 1
ATOM 1341 C CA . ASP A 1 169 ? 61.486 29.923 -27.458 1.00 38.44 169 ASP A CA 1
ATOM 1342 C C . ASP A 1 169 ? 61.574 29.109 -26.156 1.00 38.44 169 ASP A C 1
ATOM 1344 O O . ASP A 1 169 ? 60.875 29.366 -25.181 1.00 38.44 169 ASP A O 1
ATOM 1348 N N . ASN A 1 170 ? 62.533 28.173 -26.106 1.00 37.72 170 ASN A N 1
ATOM 1349 C CA . ASN A 1 170 ? 63.734 28.307 -25.265 1.00 37.72 170 ASN A CA 1
ATOM 1350 C C . ASN A 1 170 ? 64.663 27.088 -25.449 1.00 37.72 170 ASN A C 1
ATOM 1352 O O . ASN A 1 170 ? 64.262 25.943 -25.242 1.00 37.72 170 ASN A O 1
ATOM 1356 N N . GLU A 1 171 ? 65.920 27.340 -25.808 1.00 45.41 171 GLU A N 1
ATOM 1357 C CA . GLU A 1 171 ? 66.998 26.352 -25.774 1.00 45.41 171 GLU A CA 1
ATOM 1358 C C . GLU A 1 171 ? 67.350 26.016 -24.313 1.00 45.41 171 GLU A C 1
ATOM 1360 O O . GLU A 1 171 ? 67.542 26.910 -23.489 1.00 45.41 171 GLU A O 1
ATOM 1365 N N . GLY A 1 172 ? 67.469 24.728 -23.980 1.00 34.53 172 GLY A N 1
ATOM 1366 C CA . GLY A 1 172 ? 67.981 24.299 -22.677 1.00 34.53 172 GLY A CA 1
ATOM 1367 C C . GLY A 1 172 ? 67.582 22.877 -22.296 1.00 34.53 172 GLY A C 1
ATOM 1368 O O . GLY A 1 172 ? 66.472 22.642 -21.838 1.00 34.53 172 GLY A O 1
ATOM 1369 N N . ASN A 1 173 ? 68.517 21.949 -22.495 1.00 44.03 173 ASN A N 1
ATOM 1370 C CA . ASN A 1 173 ? 68.529 20.557 -22.035 1.00 44.03 173 ASN A CA 1
ATOM 1371 C C . ASN A 1 173 ? 67.829 20.298 -20.688 1.00 44.03 173 ASN A C 1
ATOM 1373 O O . ASN A 1 173 ? 68.177 20.923 -19.693 1.00 44.03 173 ASN A O 1
ATOM 1377 N N . ASP A 1 174 ? 66.931 19.306 -20.661 1.00 40.94 174 ASP A N 1
ATOM 1378 C CA . ASP A 1 174 ? 67.013 18.114 -19.791 1.00 40.94 174 ASP A CA 1
ATOM 1379 C C . ASP A 1 174 ? 65.704 17.305 -19.886 1.00 40.94 174 ASP A C 1
ATOM 1381 O O . ASP A 1 174 ? 64.752 17.512 -19.137 1.00 40.94 174 ASP A O 1
ATOM 1385 N N . ALA A 1 175 ? 65.638 16.356 -20.827 1.00 40.06 175 ALA A N 1
ATOM 1386 C CA . ALA A 1 175 ? 64.472 15.477 -21.005 1.00 40.06 175 ALA A CA 1
ATOM 1387 C C . ALA A 1 175 ? 64.844 14.000 -21.233 1.00 40.06 175 ALA A C 1
ATOM 1389 O O . ALA A 1 175 ? 64.100 13.252 -21.859 1.00 40.06 175 ALA A O 1
ATOM 1390 N N . THR A 1 176 ? 65.976 13.542 -20.692 1.00 46.91 176 THR A N 1
ATOM 1391 C CA . THR A 1 176 ? 66.402 12.126 -20.742 1.00 46.91 176 THR A CA 1
ATOM 1392 C C . THR A 1 176 ? 66.235 11.376 -19.417 1.00 46.91 176 THR A C 1
ATOM 1394 O O . THR A 1 176 ? 66.781 10.289 -19.251 1.00 46.91 176 THR A O 1
ATOM 1397 N N . GLN A 1 177 ? 65.433 11.891 -18.475 1.00 46.62 177 GLN A N 1
ATOM 1398 C CA . GLN A 1 177 ? 65.241 11.255 -17.161 1.00 46.62 177 GLN A CA 1
ATOM 1399 C C . GLN A 1 177 ? 63.779 11.000 -16.759 1.00 46.62 177 GLN A C 1
ATOM 1401 O O . GLN A 1 177 ? 63.476 10.898 -15.576 1.00 46.62 177 GLN A O 1
ATOM 1406 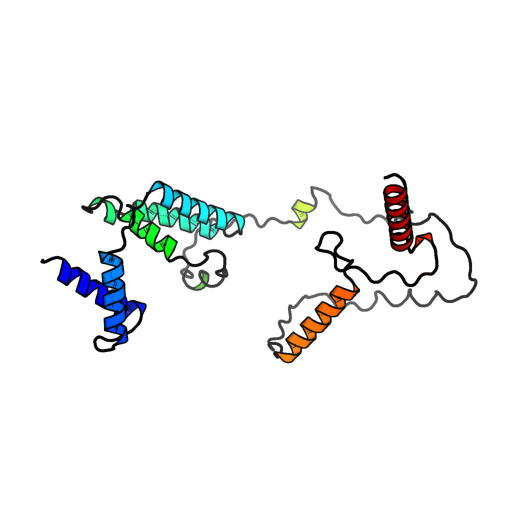N N . LEU A 1 178 ? 62.860 10.849 -17.719 1.00 42.81 178 LEU A N 1
ATOM 1407 C CA . LEU A 1 178 ? 61.469 10.461 -17.416 1.00 42.81 178 LEU A CA 1
ATOM 1408 C C . LEU A 1 178 ? 60.993 9.181 -18.120 1.00 42.81 178 LEU A C 1
ATOM 1410 O O . LEU A 1 178 ? 59.878 8.731 -17.879 1.00 42.81 178 LEU A O 1
ATOM 1414 N N . GLN A 1 179 ? 61.848 8.529 -18.915 1.00 44.84 179 GLN A N 1
ATOM 1415 C CA . GLN A 1 179 ? 61.474 7.351 -19.712 1.00 44.84 179 GLN A CA 1
ATOM 1416 C C . GLN A 1 179 ? 61.946 5.998 -19.143 1.00 44.84 179 GLN A C 1
ATOM 1418 O O . GLN A 1 179 ? 61.803 4.975 -19.804 1.00 44.84 179 GLN A O 1
ATOM 1423 N N . ALA A 1 180 ? 62.480 5.958 -17.914 1.00 42.28 180 ALA A N 1
ATOM 1424 C CA . ALA A 1 180 ? 63.073 4.741 -17.336 1.00 42.28 180 ALA A CA 1
ATOM 1425 C C . ALA A 1 180 ? 62.379 4.183 -16.072 1.00 42.28 180 ALA A C 1
ATOM 1427 O O . ALA A 1 180 ? 62.870 3.205 -15.509 1.00 42.28 180 ALA A O 1
ATOM 1428 N N . CYS A 1 181 ? 61.247 4.744 -15.620 1.00 37.56 181 CYS A N 1
ATOM 1429 C CA . CYS A 1 181 ? 60.630 4.341 -14.338 1.00 37.56 181 CYS A CA 1
ATOM 1430 C C . CYS A 1 181 ? 59.247 3.670 -14.429 1.00 37.56 181 CYS A C 1
ATOM 1432 O O . CYS A 1 181 ? 58.714 3.256 -13.403 1.00 37.56 181 CYS A O 1
ATOM 1434 N N . LEU A 1 182 ? 58.680 3.486 -15.621 1.00 47.09 182 LEU A N 1
ATOM 1435 C CA . LEU A 1 182 ? 57.462 2.694 -15.827 1.00 47.09 182 LEU A CA 1
ATOM 1436 C C . LEU A 1 182 ? 57.885 1.494 -16.681 1.00 47.09 182 LEU A C 1
ATOM 1438 O O . LEU A 1 182 ? 58.159 1.655 -17.859 1.00 47.09 182 LEU A O 1
ATOM 1442 N N . VAL A 1 183 ? 58.165 0.303 -16.147 1.00 45.41 183 VAL A N 1
ATOM 1443 C CA . VAL A 1 183 ? 57.178 -0.802 -16.118 1.00 45.41 183 VAL A CA 1
ATOM 1444 C C . VAL A 1 183 ? 57.751 -2.049 -15.387 1.00 45.41 183 VAL A C 1
ATOM 1446 O O . VAL A 1 183 ? 57.141 -3.109 -15.370 1.00 45.41 183 VAL A O 1
ATOM 1449 N N . LYS A 1 184 ? 58.913 -1.984 -14.717 1.00 38.91 184 LYS A N 1
ATOM 1450 C CA . LYS A 1 184 ? 59.559 -3.206 -14.173 1.00 38.91 184 LYS A CA 1
ATOM 1451 C C . LYS A 1 184 ? 59.049 -3.725 -12.819 1.00 38.91 184 LYS A C 1
ATOM 1453 O O . LYS A 1 184 ? 59.480 -4.798 -12.421 1.00 38.91 184 LYS A O 1
ATOM 1458 N N . ASN A 1 185 ? 58.135 -3.037 -12.131 1.00 41.38 185 ASN A N 1
ATOM 1459 C CA . ASN A 1 185 ? 57.655 -3.464 -10.807 1.00 41.38 185 ASN A CA 1
ATOM 1460 C C . ASN A 1 185 ? 56.135 -3.286 -10.635 1.00 41.38 185 ASN A C 1
ATOM 1462 O O . ASN A 1 185 ? 55.702 -2.516 -9.781 1.00 41.38 185 ASN A O 1
ATOM 1466 N N . LEU A 1 186 ? 55.316 -3.989 -11.422 1.00 38.62 186 LEU A N 1
ATOM 1467 C CA . LEU A 1 186 ? 53.926 -4.246 -11.026 1.00 38.62 186 LEU A CA 1
ATOM 1468 C C . LEU A 1 186 ? 53.805 -5.705 -10.547 1.00 38.62 186 LEU A C 1
ATOM 1470 O O . LEU A 1 186 ? 54.013 -6.611 -11.354 1.00 38.62 186 LEU A O 1
ATOM 1474 N N . PRO A 1 187 ? 53.494 -5.962 -9.260 1.00 39.09 187 PRO A N 1
ATOM 1475 C CA . PRO A 1 187 ? 53.088 -7.293 -8.817 1.00 39.09 187 PRO A CA 1
ATOM 1476 C C . PRO A 1 187 ? 51.723 -7.668 -9.431 1.00 39.09 187 PRO A C 1
ATOM 1478 O O . PRO A 1 187 ? 50.963 -6.775 -9.819 1.00 39.09 187 PRO A O 1
ATOM 1481 N N . PRO A 1 188 ? 51.397 -8.972 -9.532 1.00 41.00 188 PRO A N 1
ATOM 1482 C CA . PRO A 1 188 ? 50.139 -9.433 -10.108 1.00 41.00 188 PRO A CA 1
ATOM 1483 C C . PRO A 1 188 ? 48.949 -8.850 -9.337 1.00 41.00 188 PRO A C 1
ATOM 1485 O O . PRO A 1 188 ? 48.836 -8.989 -8.120 1.00 41.00 188 PRO A O 1
ATOM 1488 N N . TYR A 1 189 ? 48.074 -8.173 -10.074 1.00 40.41 189 TYR A N 1
ATOM 1489 C CA . TYR A 1 189 ? 46.857 -7.539 -9.586 1.00 40.41 189 TYR A CA 1
ATOM 1490 C C . TYR A 1 189 ? 45.814 -8.608 -9.221 1.00 40.41 189 TYR A C 1
ATOM 1492 O O . TYR A 1 189 ? 44.956 -8.956 -10.025 1.00 40.41 189 TYR A O 1
ATOM 1500 N N . ASN A 1 190 ? 45.897 -9.130 -7.996 1.00 42.28 190 ASN A N 1
ATOM 1501 C CA . ASN A 1 190 ? 44.733 -9.625 -7.267 1.00 42.28 190 ASN A CA 1
ATOM 1502 C C . ASN A 1 190 ? 44.124 -8.420 -6.545 1.00 42.28 190 ASN A C 1
ATOM 1504 O O . ASN A 1 190 ? 44.731 -7.887 -5.615 1.00 42.28 190 ASN A O 1
ATOM 1508 N N . VAL A 1 191 ? 42.925 -7.989 -6.937 1.00 44.47 191 VAL A N 1
ATOM 1509 C CA . VAL A 1 191 ? 42.120 -7.117 -6.070 1.00 44.47 191 VAL A CA 1
ATOM 1510 C C . VAL A 1 191 ? 41.490 -7.999 -5.011 1.00 44.47 191 VAL A C 1
ATOM 1512 O O . VAL A 1 191 ? 40.320 -8.365 -5.083 1.00 44.47 191 VAL A O 1
ATOM 1515 N N . GLU A 1 192 ? 42.275 -8.345 -4.001 1.00 35.00 192 GLU A N 1
ATOM 1516 C CA . GLU A 1 192 ? 41.674 -8.554 -2.697 1.00 35.00 192 GLU A CA 1
ATOM 1517 C C . GLU A 1 192 ? 41.143 -7.189 -2.262 1.00 35.00 192 GLU A C 1
ATOM 1519 O O . GLU A 1 192 ? 41.903 -6.266 -1.959 1.00 35.00 192 GLU A O 1
ATOM 1524 N N . ILE A 1 193 ? 39.819 -7.030 -2.285 1.00 43.75 193 ILE A N 1
ATOM 1525 C CA . ILE A 1 193 ? 39.163 -5.937 -1.577 1.00 43.75 193 ILE A CA 1
ATOM 1526 C C . ILE A 1 193 ? 39.435 -6.198 -0.098 1.00 43.75 193 ILE A C 1
ATOM 1528 O O . ILE A 1 193 ? 38.680 -6.883 0.590 1.00 43.75 193 ILE A O 1
ATOM 1532 N N . VAL A 1 194 ? 40.551 -5.668 0.394 1.00 38.03 194 VAL A N 1
ATOM 1533 C CA . VAL A 1 194 ? 40.803 -5.558 1.822 1.00 38.03 194 VAL A CA 1
ATOM 1534 C C . VAL A 1 194 ? 39.821 -4.512 2.334 1.00 38.03 194 VAL A C 1
ATOM 1536 O O . VAL A 1 194 ? 40.108 -3.316 2.391 1.00 38.03 194 VAL A O 1
ATOM 1539 N N . CYS A 1 195 ? 38.622 -4.963 2.698 1.00 37.16 195 CYS A N 1
ATOM 1540 C CA . CYS A 1 195 ? 37.772 -4.231 3.619 1.00 37.16 195 CYS A CA 1
ATOM 1541 C C . CYS A 1 195 ? 38.525 -4.185 4.949 1.00 37.16 195 CYS A C 1
ATOM 1543 O O . CYS A 1 195 ? 38.436 -5.101 5.764 1.00 37.16 195 CYS A O 1
ATOM 1545 N N . SER A 1 196 ? 39.308 -3.124 5.158 1.00 51.53 196 SER A N 1
ATOM 1546 C CA . SER A 1 196 ? 39.830 -2.804 6.480 1.00 51.53 196 SER A CA 1
ATOM 1547 C C . SER A 1 196 ? 38.632 -2.708 7.423 1.00 51.53 196 SER A C 1
ATOM 1549 O O . SER A 1 196 ? 37.823 -1.788 7.329 1.00 51.53 196 SER A O 1
ATOM 1551 N N . SER A 1 197 ? 38.492 -3.689 8.313 1.00 54.56 197 SER A N 1
ATOM 1552 C CA . SER A 1 197 ? 37.369 -3.841 9.246 1.00 54.56 197 SER A CA 1
ATOM 1553 C C . SER A 1 197 ? 37.337 -2.773 10.346 1.00 54.56 197 SER A C 1
ATOM 1555 O O . SER A 1 197 ? 36.574 -2.880 11.305 1.00 54.56 197 SER A O 1
ATOM 1557 N N . LYS A 1 198 ? 38.193 -1.754 10.251 1.00 65.06 198 LYS A N 1
ATOM 1558 C CA . LYS A 1 198 ? 38.247 -0.645 11.192 1.00 65.06 198 LYS A CA 1
ATOM 1559 C C . LYS A 1 198 ? 37.373 0.459 10.631 1.00 65.06 198 LYS A C 1
ATOM 1561 O O . LYS A 1 198 ? 37.759 1.136 9.681 1.00 65.06 198 LYS A O 1
ATOM 1566 N N . GLN A 1 199 ? 36.180 0.601 11.202 1.00 59.34 199 GLN A N 1
ATOM 1567 C CA . GLN A 1 199 ? 35.340 1.748 10.896 1.00 59.34 199 GLN A CA 1
ATOM 1568 C C . GLN A 1 199 ? 36.142 3.022 11.185 1.00 59.34 199 GLN A C 1
ATOM 1570 O O . GLN A 1 199 ? 36.700 3.138 12.280 1.00 59.34 199 GLN A O 1
ATOM 1575 N N . PRO A 1 200 ? 36.250 3.941 10.212 1.00 65.94 200 PRO A N 1
ATOM 1576 C CA . PRO A 1 200 ? 36.970 5.181 10.415 1.00 65.94 200 PRO A CA 1
ATOM 1577 C C . PRO A 1 200 ? 36.285 5.969 11.526 1.00 65.94 200 PRO A C 1
ATOM 1579 O O . PRO A 1 200 ? 35.057 6.080 11.589 1.00 65.94 200 PRO A O 1
ATOM 1582 N N . THR A 1 201 ? 37.098 6.512 12.417 1.00 76.06 201 THR A N 1
ATOM 1583 C CA . THR A 1 201 ? 36.629 7.333 13.526 1.00 76.06 201 THR A CA 1
ATOM 1584 C C . THR A 1 201 ? 35.930 8.576 12.964 1.00 76.06 201 THR A C 1
ATOM 1586 O O . THR A 1 201 ? 36.289 9.071 11.895 1.00 76.06 201 THR A O 1
ATOM 1589 N N . THR A 1 202 ? 34.966 9.153 13.685 1.00 78.62 202 THR A N 1
ATOM 1590 C CA . THR A 1 202 ? 34.181 10.318 13.222 1.00 78.62 202 THR A CA 1
ATOM 1591 C C . THR A 1 202 ? 35.058 11.489 12.764 1.00 78.62 202 THR A C 1
ATOM 1593 O O . THR A 1 202 ? 34.720 12.206 11.824 1.00 78.62 202 THR A O 1
ATOM 1596 N N . ARG A 1 203 ? 36.219 11.655 13.406 1.00 81.12 203 ARG A N 1
ATOM 1597 C CA . ARG A 1 203 ? 37.229 12.654 13.048 1.00 81.12 203 ARG A CA 1
ATOM 1598 C C . ARG A 1 203 ? 37.894 12.371 11.697 1.00 81.12 203 ARG A C 1
ATOM 1600 O O . ARG A 1 203 ? 38.049 13.287 10.900 1.00 81.12 203 ARG A O 1
ATOM 1607 N N . GLU A 1 204 ? 38.243 11.118 11.426 1.00 83.44 204 GLU A N 1
ATOM 1608 C CA . GLU A 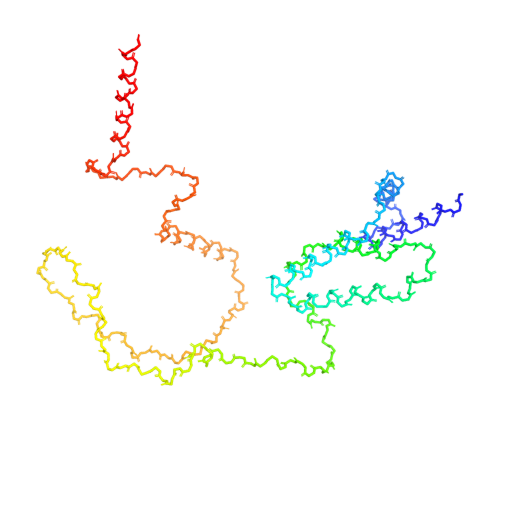1 204 ? 38.896 10.708 10.177 1.00 83.44 204 GLU A CA 1
ATOM 1609 C C . GLU A 1 204 ? 37.943 10.861 8.988 1.00 83.44 204 GLU A C 1
ATOM 1611 O O . GLU A 1 204 ? 38.344 11.358 7.937 1.00 83.44 204 GLU A O 1
ATOM 1616 N N . LEU A 1 205 ? 36.660 10.531 9.173 1.00 85.12 205 LEU A N 1
ATOM 1617 C CA . LEU A 1 205 ? 35.628 10.790 8.165 1.00 85.12 205 LEU A CA 1
ATOM 1618 C C . LEU A 1 205 ? 35.481 12.284 7.870 1.00 85.12 205 LEU A C 1
ATOM 1620 O O . LEU A 1 205 ? 35.410 12.677 6.705 1.00 85.12 205 LEU A O 1
ATOM 1624 N N . LEU A 1 206 ? 35.471 13.129 8.904 1.00 88.75 206 LEU A N 1
ATOM 1625 C CA . LEU A 1 206 ? 35.353 14.575 8.722 1.00 88.75 206 LEU A CA 1
ATOM 1626 C C . LEU A 1 206 ? 36.556 15.149 7.956 1.00 88.75 206 LEU A C 1
ATOM 1628 O O . LEU A 1 206 ? 36.380 15.970 7.053 1.00 88.75 206 LEU A O 1
ATOM 1632 N N . GLU A 1 207 ? 37.767 14.684 8.267 1.00 90.69 207 GLU A N 1
ATOM 1633 C CA . GLU A 1 207 ? 38.996 15.087 7.575 1.00 90.69 207 GLU A CA 1
ATOM 1634 C C . GLU A 1 207 ? 39.009 14.616 6.109 1.00 90.69 207 GLU A C 1
ATOM 1636 O O . GLU A 1 207 ? 39.358 15.392 5.212 1.00 90.69 207 GLU A O 1
ATOM 1641 N N . GLN A 1 208 ? 38.555 13.389 5.832 1.00 89.44 208 GLN A N 1
ATOM 1642 C CA . GLN A 1 208 ? 38.425 12.866 4.468 1.00 89.44 208 GLN A CA 1
ATOM 1643 C C . GLN A 1 208 ? 37.397 13.647 3.646 1.00 89.44 208 GLN A C 1
ATOM 1645 O O . GLN A 1 208 ? 37.688 14.030 2.511 1.00 89.44 208 GLN A O 1
ATOM 1650 N N . VAL A 1 209 ? 36.228 13.947 4.219 1.00 88.88 209 VAL A N 1
ATOM 1651 C CA . VAL A 1 209 ? 35.187 14.750 3.557 1.00 88.88 209 VAL A CA 1
ATOM 1652 C C . VAL A 1 209 ? 35.698 16.157 3.265 1.00 88.88 209 VAL A C 1
ATOM 1654 O O . VAL A 1 209 ? 35.502 16.668 2.161 1.00 88.88 209 VAL A O 1
ATOM 1657 N N . HIS A 1 210 ? 36.394 16.780 4.218 1.00 89.81 210 HIS A N 1
ATOM 1658 C CA . HIS A 1 210 ? 36.971 18.105 4.016 1.00 89.81 210 HIS A CA 1
ATOM 1659 C C . HIS A 1 210 ? 38.019 18.096 2.894 1.00 89.81 210 HIS A C 1
ATOM 1661 O O . HIS A 1 210 ? 37.990 18.950 2.007 1.00 89.81 210 HIS A O 1
ATOM 1667 N N . ARG A 1 211 ? 38.906 17.094 2.876 1.00 91.75 211 ARG A N 1
ATOM 1668 C CA . ARG A 1 211 ? 39.920 16.934 1.825 1.00 91.75 211 ARG A CA 1
ATOM 1669 C C . ARG A 1 211 ? 39.292 16.685 0.454 1.00 91.75 211 ARG A C 1
ATOM 1671 O O . ARG A 1 211 ? 39.697 17.328 -0.513 1.00 91.75 211 ARG A O 1
ATOM 1678 N N . ALA A 1 212 ? 38.297 15.803 0.375 1.00 87.50 212 ALA A N 1
ATOM 1679 C CA . ALA A 1 212 ? 37.575 15.502 -0.858 1.00 87.50 212 ALA A CA 1
ATOM 1680 C C . ALA A 1 212 ? 36.843 16.739 -1.395 1.00 87.50 212 ALA A C 1
ATOM 1682 O O . ALA A 1 212 ? 36.925 17.040 -2.584 1.00 87.50 212 ALA A O 1
ATOM 1683 N N . LYS A 1 213 ? 36.198 17.510 -0.512 1.00 88.75 213 LYS A N 1
ATOM 1684 C CA . LYS A 1 213 ? 35.509 18.754 -0.869 1.00 88.75 213 LYS A CA 1
ATOM 1685 C C . LYS A 1 213 ? 36.473 19.818 -1.393 1.00 88.75 213 LYS A C 1
ATOM 1687 O O . LYS A 1 213 ? 36.190 20.429 -2.422 1.00 88.75 213 LYS A O 1
ATOM 1692 N N . SER A 1 214 ? 37.611 20.017 -0.728 1.00 85.81 214 SER A N 1
ATOM 1693 C CA . SER A 1 214 ? 38.637 20.965 -1.178 1.00 85.81 214 SER A CA 1
ATOM 1694 C C . SER A 1 214 ? 39.234 20.551 -2.522 1.00 85.81 214 SER A C 1
ATOM 1696 O O . SER A 1 214 ? 39.349 21.382 -3.421 1.00 85.81 214 SER A O 1
ATOM 1698 N N . TRP A 1 215 ? 39.536 19.263 -2.701 1.00 91.00 215 TRP A N 1
ATOM 1699 C CA . TRP A 1 215 ? 40.044 18.735 -3.967 1.00 91.00 215 TRP A CA 1
ATOM 1700 C C . TRP A 1 215 ? 39.042 18.915 -5.112 1.00 91.00 215 TRP A C 1
ATOM 1702 O O . TRP A 1 215 ? 39.414 19.431 -6.164 1.00 91.00 215 TRP A O 1
ATOM 1712 N N . LEU A 1 216 ? 37.766 18.576 -4.884 1.00 83.31 216 LEU A N 1
ATOM 1713 C CA . LEU A 1 216 ? 36.696 18.786 -5.859 1.00 83.31 216 LEU A CA 1
ATOM 1714 C C . LEU A 1 216 ? 36.582 20.266 -6.212 1.00 83.31 216 LEU A C 1
ATOM 1716 O O . LEU A 1 216 ? 36.665 20.603 -7.383 1.00 83.31 216 LEU A O 1
ATOM 1720 N N . SER A 1 217 ? 36.518 21.163 -5.225 1.00 78.50 217 SER A N 1
ATOM 1721 C CA . SER A 1 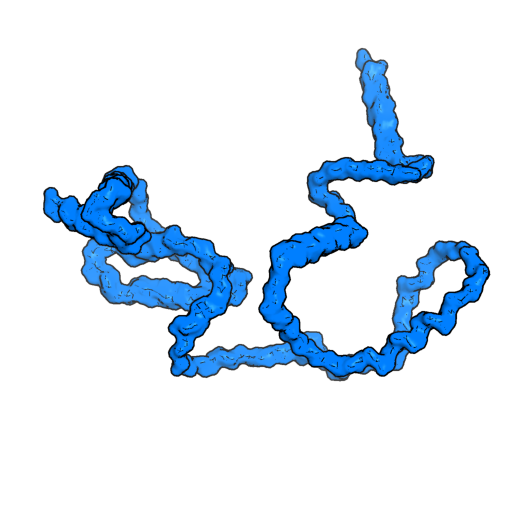217 ? 36.423 22.604 -5.497 1.00 78.50 217 SER A CA 1
ATOM 1722 C C . SER A 1 217 ? 37.591 23.161 -6.322 1.00 78.50 217 SER A C 1
ATOM 1724 O O . SER A 1 217 ? 37.395 24.098 -7.088 1.00 78.50 217 SER A O 1
ATOM 1726 N N . ALA A 1 218 ? 38.784 22.570 -6.202 1.00 82.50 218 ALA A N 1
ATOM 1727 C CA . ALA A 1 218 ? 39.971 22.976 -6.950 1.00 82.50 218 ALA A CA 1
ATOM 1728 C C . ALA A 1 218 ? 40.049 22.365 -8.361 1.00 82.50 218 ALA A C 1
ATOM 1730 O O . ALA A 1 218 ? 40.790 22.870 -9.203 1.00 82.50 218 ALA A O 1
ATOM 1731 N N . LYS A 1 219 ? 39.341 21.256 -8.613 1.00 81.12 219 LYS A N 1
ATOM 1732 C CA . LYS A 1 219 ? 39.436 20.471 -9.857 1.00 81.12 219 LYS A CA 1
ATOM 1733 C C . LYS A 1 219 ? 38.155 20.458 -10.687 1.00 81.12 219 LYS A C 1
ATOM 1735 O O . LYS A 1 219 ? 38.209 20.105 -11.859 1.00 81.12 219 LYS A O 1
ATOM 1740 N N . THR A 1 220 ? 37.015 20.845 -10.123 1.00 80.31 220 THR A N 1
ATOM 1741 C CA . THR A 1 220 ? 35.763 20.982 -10.869 1.00 80.31 220 THR A CA 1
ATOM 1742 C C . THR A 1 220 ? 35.672 22.364 -11.496 1.00 80.31 220 THR A C 1
ATOM 1744 O O . THR A 1 220 ? 35.859 23.374 -10.818 1.00 80.31 220 THR A O 1
ATOM 1747 N N . HIS A 1 221 ? 35.325 22.412 -12.780 1.00 62.34 221 HIS A N 1
ATOM 1748 C CA . HIS A 1 221 ? 35.009 23.662 -13.460 1.00 62.34 221 HIS A CA 1
ATOM 1749 C C . HIS A 1 221 ? 33.781 24.337 -12.835 1.00 62.34 221 HIS A C 1
ATOM 1751 O O . HIS A 1 221 ? 32.874 23.684 -12.315 1.00 62.34 221 HIS A O 1
ATOM 1757 N N . LEU A 1 222 ? 33.752 25.667 -12.903 1.00 64.31 222 LEU A N 1
ATOM 1758 C CA . LEU A 1 222 ? 32.651 26.477 -12.393 1.00 64.31 222 LEU A CA 1
ATOM 1759 C C . LEU A 1 222 ? 31.325 26.061 -13.044 1.00 64.31 222 LEU A C 1
ATOM 1761 O O . LEU A 1 222 ? 31.221 25.930 -14.263 1.00 64.31 222 LEU A O 1
ATOM 1765 N N . GLN A 1 223 ? 30.300 25.875 -12.211 1.00 64.19 223 GLN A N 1
ATOM 1766 C CA . GLN A 1 223 ? 28.952 25.513 -12.640 1.00 64.19 223 GLN A CA 1
ATOM 1767 C C . GLN A 1 223 ? 28.360 26.657 -13.480 1.00 64.19 223 GLN A C 1
ATOM 1769 O O . GLN A 1 223 ? 27.931 27.681 -12.949 1.00 64.19 223 GLN A O 1
ATOM 1774 N N . TYR A 1 224 ? 28.351 26.497 -14.804 1.00 65.50 224 TYR A N 1
ATOM 1775 C CA . TYR A 1 224 ? 27.897 27.533 -15.740 1.00 65.50 224 TYR A CA 1
ATOM 1776 C C . TYR A 1 224 ? 26.366 27.699 -15.791 1.00 65.50 224 TYR A C 1
ATOM 1778 O O . TYR A 1 224 ? 25.873 28.653 -16.388 1.00 65.50 224 TYR A O 1
ATOM 1786 N N . TRP A 1 225 ? 25.613 26.795 -15.154 1.00 62.84 225 TRP A N 1
ATOM 1787 C CA . TRP A 1 225 ? 24.151 26.708 -15.246 1.00 62.84 225 TRP A CA 1
ATOM 1788 C C . TRP A 1 225 ? 23.408 26.870 -13.901 1.00 62.84 225 TRP A C 1
ATOM 1790 O O . TRP A 1 225 ? 22.201 26.661 -13.840 1.00 62.84 225 TRP A O 1
ATOM 1800 N N . GLY A 1 226 ? 24.097 27.269 -12.823 1.00 68.75 226 GLY A N 1
ATOM 1801 C CA . GLY A 1 226 ? 23.497 27.504 -11.498 1.00 68.75 226 GLY A CA 1
ATOM 1802 C C . GLY A 1 226 ? 23.232 28.986 -11.167 1.00 68.75 226 GLY A C 1
ATOM 1803 O O . GLY A 1 226 ? 23.720 29.875 -11.874 1.00 68.75 226 GLY A O 1
ATOM 1804 N N . PRO A 1 227 ? 22.493 29.288 -10.075 1.00 58.41 227 PRO A N 1
ATOM 1805 C CA . PRO A 1 227 ? 22.289 30.657 -9.601 1.00 58.41 227 PRO A CA 1
ATOM 1806 C C . PRO A 1 227 ? 23.642 31.271 -9.211 1.00 58.41 227 PRO A C 1
ATOM 1808 O O . PRO A 1 227 ? 24.298 30.867 -8.251 1.00 58.41 227 PRO A O 1
ATOM 1811 N N . LYS A 1 228 ? 24.089 32.219 -10.036 1.00 59.56 228 LYS A N 1
ATOM 1812 C CA . LYS A 1 228 ? 25.445 32.771 -10.053 1.00 59.56 228 LYS A CA 1
ATOM 1813 C C . LYS A 1 228 ? 25.772 33.483 -8.734 1.00 59.56 228 LYS A C 1
ATOM 1815 O O . LYS A 1 228 ? 25.106 34.452 -8.382 1.00 59.56 228 LYS A O 1
ATOM 1820 N N . ARG A 1 229 ? 26.866 33.102 -8.061 1.00 57.72 229 ARG A N 1
ATOM 1821 C CA . ARG A 1 229 ? 27.636 34.096 -7.292 1.00 57.72 229 ARG A CA 1
ATOM 1822 C C . ARG A 1 229 ? 28.463 34.897 -8.299 1.00 57.72 229 ARG A C 1
ATOM 1824 O O . ARG A 1 229 ? 29.070 34.272 -9.172 1.00 57.72 229 ARG A O 1
ATOM 1831 N N . PRO A 1 230 ? 28.498 36.236 -8.222 1.00 54.94 230 PRO A N 1
ATOM 1832 C CA . PRO A 1 230 ? 29.395 37.010 -9.066 1.00 54.94 230 PRO A CA 1
ATOM 1833 C C . PRO A 1 230 ? 30.834 36.561 -8.792 1.00 54.94 230 PRO A C 1
ATOM 1835 O O . PRO A 1 230 ? 31.285 36.547 -7.646 1.00 54.94 230 PRO A O 1
ATOM 1838 N N . GLN A 1 231 ? 31.521 36.123 -9.846 1.00 58.75 231 GLN A N 1
ATOM 1839 C CA . GLN A 1 231 ? 32.940 35.792 -9.786 1.00 58.75 231 GLN A CA 1
ATOM 1840 C C . GLN A 1 231 ? 33.741 37.065 -9.503 1.00 58.75 231 GLN A C 1
ATOM 1842 O O . GLN A 1 231 ? 33.386 38.151 -9.968 1.00 58.75 231 GLN A O 1
ATOM 1847 N N . GLN A 1 232 ? 34.829 36.927 -8.745 1.00 60.09 232 GLN A N 1
ATOM 1848 C CA . GLN A 1 232 ? 35.833 37.979 -8.652 1.00 60.09 232 GLN A CA 1
ATOM 1849 C C . GLN A 1 232 ? 36.409 38.217 -10.052 1.00 60.09 232 GLN A C 1
ATOM 1851 O O . GLN A 1 232 ? 36.725 37.266 -10.766 1.00 60.09 232 GLN A O 1
ATOM 1856 N N . LEU A 1 233 ? 36.475 39.487 -10.455 1.00 58.31 233 LEU A N 1
ATOM 1857 C CA . LEU A 1 233 ? 36.988 39.892 -11.763 1.00 58.31 233 LEU A CA 1
ATOM 1858 C C . LEU A 1 233 ? 38.422 39.366 -11.938 1.00 58.31 233 LEU A C 1
ATOM 1860 O O . LEU A 1 233 ? 39.190 39.409 -10.971 1.00 58.31 233 LEU A O 1
ATOM 1864 N N . PRO A 1 234 ? 38.807 38.897 -13.138 1.00 57.53 234 PRO A N 1
ATOM 1865 C CA . PRO A 1 234 ? 40.192 38.531 -13.389 1.00 57.53 234 PRO A CA 1
ATOM 1866 C C . PRO A 1 234 ? 41.094 39.746 -13.133 1.00 57.53 234 PRO A C 1
ATOM 1868 O O . PRO A 1 234 ? 40.800 40.863 -13.566 1.00 57.53 234 PRO A O 1
ATOM 1871 N N . LEU A 1 235 ? 42.196 39.514 -12.416 1.00 57.84 235 LEU A N 1
ATOM 1872 C CA . LEU A 1 235 ? 43.182 40.518 -11.996 1.00 57.84 235 LEU A CA 1
ATOM 1873 C C . LEU A 1 235 ? 44.089 40.980 -13.156 1.00 57.84 235 LEU A C 1
ATOM 1875 O O . LEU A 1 235 ? 45.257 41.290 -12.956 1.00 57.84 235 LEU A O 1
ATOM 1879 N N . SER A 1 236 ? 43.590 40.942 -14.389 1.00 68.06 236 SER A N 1
ATOM 1880 C CA . SER A 1 236 ? 44.352 41.295 -15.583 1.00 68.06 236 SER A CA 1
ATOM 1881 C C . SER A 1 236 ? 43.982 42.698 -16.055 1.00 68.06 236 SER A C 1
ATOM 1883 O O . SER A 1 236 ? 42.800 42.988 -16.272 1.00 68.06 236 SER A O 1
ATOM 1885 N N . ASP A 1 237 ? 44.995 43.527 -16.303 1.00 62.56 237 ASP A N 1
ATOM 1886 C CA . ASP A 1 237 ? 44.850 44.893 -16.832 1.00 62.56 237 ASP A CA 1
ATOM 1887 C C . ASP A 1 237 ? 44.489 44.939 -18.326 1.00 62.56 237 ASP A C 1
ATOM 1889 O O . ASP A 1 237 ? 44.234 46.007 -18.882 1.00 62.56 237 ASP A O 1
ATOM 1893 N N . HIS A 1 238 ? 44.432 43.785 -18.997 1.00 64.62 238 HIS A N 1
ATOM 1894 C CA . HIS A 1 238 ? 44.110 43.729 -20.417 1.00 64.62 238 HIS A CA 1
ATOM 1895 C C . HIS A 1 238 ? 42.634 44.116 -20.672 1.00 64.62 238 HIS A C 1
ATOM 1897 O O . HIS A 1 238 ? 41.729 43.533 -20.061 1.00 64.62 238 HIS A O 1
ATOM 1903 N N . PRO A 1 239 ? 42.344 45.041 -21.610 1.00 61.12 239 PRO A N 1
ATOM 1904 C CA . PRO A 1 239 ? 41.006 45.618 -21.796 1.00 61.12 239 PRO A CA 1
ATOM 1905 C C . PRO A 1 239 ? 39.942 44.580 -22.179 1.00 61.12 239 PRO A C 1
ATOM 1907 O O . PRO A 1 239 ? 38.797 44.664 -21.739 1.00 61.12 239 PRO A O 1
ATOM 1910 N N . VAL A 1 240 ? 40.327 43.554 -22.941 1.00 64.50 240 VAL A N 1
ATOM 1911 C CA . VAL A 1 240 ? 39.423 42.480 -23.394 1.00 64.50 240 VAL A CA 1
ATOM 1912 C C . VAL A 1 240 ? 39.119 41.464 -22.286 1.00 64.50 240 VAL A C 1
ATOM 1914 O O . VAL A 1 240 ? 38.116 40.769 -22.353 1.00 64.50 240 VAL A O 1
ATOM 1917 N N . ALA A 1 241 ? 39.928 41.386 -21.228 1.00 63.28 241 ALA A N 1
ATOM 1918 C CA . ALA A 1 241 ? 39.674 40.471 -20.113 1.00 63.28 241 ALA A CA 1
ATOM 1919 C C . ALA A 1 241 ? 38.665 41.042 -19.096 1.00 63.28 241 ALA A C 1
ATOM 1921 O O . ALA A 1 241 ? 38.119 40.314 -18.269 1.00 63.28 241 ALA A O 1
ATOM 1922 N N . ASN A 1 242 ? 38.371 42.344 -19.188 1.00 66.38 242 ASN A N 1
ATOM 1923 C CA . ASN A 1 242 ? 37.449 43.069 -18.316 1.00 66.38 242 ASN A CA 1
ATOM 1924 C C . ASN A 1 242 ? 36.187 43.525 -19.075 1.00 66.38 242 ASN A C 1
ATOM 1926 O O . ASN A 1 242 ? 35.682 44.630 -18.870 1.00 66.38 242 ASN A O 1
ATOM 1930 N N . VAL A 1 243 ? 35.642 42.656 -19.939 1.00 68.44 243 VAL A N 1
ATOM 1931 C CA . VAL A 1 243 ? 34.432 42.929 -20.747 1.00 68.44 243 VAL A CA 1
ATOM 1932 C C . VAL A 1 243 ? 33.257 43.405 -19.890 1.00 68.44 243 VAL A C 1
ATOM 1934 O O . VAL A 1 243 ? 32.497 44.267 -20.316 1.00 68.44 243 VAL A O 1
ATOM 1937 N N . LEU A 1 244 ? 33.136 42.911 -18.653 1.00 65.50 244 LEU A N 1
ATOM 1938 C CA . LEU A 1 244 ? 32.112 43.357 -17.703 1.00 65.50 244 LEU A CA 1
ATOM 1939 C C . LEU A 1 244 ? 32.249 44.841 -17.324 1.00 65.50 244 LEU A C 1
ATOM 1941 O O . LEU A 1 244 ? 31.231 45.521 -17.210 1.00 65.50 244 LEU A O 1
ATOM 1945 N N . LYS A 1 245 ? 33.474 45.370 -17.184 1.00 65.62 245 LYS A N 1
ATOM 1946 C CA . LYS A 1 245 ? 33.695 46.808 -16.950 1.00 65.62 245 LYS A CA 1
ATOM 1947 C C . LYS A 1 245 ? 33.326 47.631 -18.184 1.00 65.62 245 LYS A C 1
ATOM 1949 O O . LYS A 1 245 ? 32.660 48.652 -18.051 1.00 65.62 245 LYS A O 1
ATOM 1954 N N . LEU A 1 246 ? 33.699 47.163 -19.378 1.00 66.81 246 LEU A N 1
ATOM 1955 C CA . LEU A 1 246 ? 33.316 47.804 -20.644 1.00 66.81 246 LEU A CA 1
ATOM 1956 C C . LEU A 1 246 ? 31.793 47.848 -20.815 1.00 66.81 246 LEU A C 1
ATOM 1958 O O . LEU A 1 246 ? 31.240 48.881 -21.186 1.00 66.81 246 LEU A O 1
ATOM 1962 N N . TRP A 1 247 ? 31.108 46.758 -20.472 1.00 66.06 247 TRP A N 1
ATOM 1963 C CA . TRP A 1 247 ? 29.651 46.679 -20.513 1.00 66.06 247 TRP A CA 1
ATOM 1964 C C . TRP A 1 247 ? 28.977 47.611 -19.504 1.00 66.06 247 TRP A C 1
ATOM 1966 O O . TRP A 1 247 ? 28.000 48.268 -19.851 1.00 66.06 247 TRP A O 1
ATOM 1976 N N . GLN A 1 248 ? 29.499 47.728 -18.281 1.00 69.81 248 GLN A N 1
ATOM 1977 C CA . GLN A 1 248 ? 28.967 48.671 -17.289 1.00 69.81 248 GLN A CA 1
ATOM 1978 C C . GLN A 1 248 ? 29.113 50.129 -17.742 1.00 69.81 248 GLN A C 1
ATOM 1980 O O . GLN A 1 248 ? 28.169 50.906 -17.600 1.00 69.81 248 GLN A O 1
ATOM 1985 N N . VAL A 1 249 ? 30.252 50.488 -18.342 1.00 68.62 249 VAL A N 1
ATOM 1986 C CA . VAL A 1 249 ? 30.469 51.827 -18.913 1.00 68.62 249 VAL A CA 1
ATOM 1987 C C . VAL A 1 249 ? 29.518 52.081 -20.084 1.00 68.62 249 VAL A C 1
ATOM 1989 O O . VAL A 1 249 ? 28.905 53.144 -20.144 1.00 68.62 249 VAL A O 1
ATOM 1992 N N . ALA A 1 250 ? 29.333 51.105 -20.976 1.00 68.31 250 ALA A N 1
ATOM 1993 C CA . ALA A 1 250 ? 28.421 51.232 -22.112 1.00 68.31 250 ALA A CA 1
ATOM 1994 C C . ALA A 1 250 ? 26.958 51.398 -21.670 1.00 68.31 250 ALA A C 1
ATOM 1996 O O . ALA A 1 250 ? 26.264 52.277 -22.178 1.00 68.31 250 ALA A O 1
ATOM 1997 N N . VAL A 1 251 ? 26.501 50.619 -20.682 1.00 68.12 251 VAL A N 1
ATOM 1998 C CA . VAL A 1 251 ? 25.145 50.741 -20.118 1.00 68.12 251 VAL A CA 1
ATOM 1999 C C . VAL A 1 251 ? 24.950 52.105 -19.454 1.00 68.12 251 VAL A C 1
ATOM 2001 O O . VAL A 1 251 ? 23.918 52.736 -19.670 1.00 68.12 251 VAL A O 1
ATOM 2004 N N . PHE A 1 252 ? 25.944 52.601 -18.712 1.00 62.56 252 PHE A N 1
ATOM 2005 C CA . PHE A 1 252 ? 25.885 53.926 -18.088 1.00 62.56 252 PHE A CA 1
ATOM 2006 C C . PHE A 1 252 ? 25.854 55.064 -19.122 1.00 62.56 252 PHE A C 1
ATOM 2008 O O . PHE A 1 252 ? 25.133 56.048 -18.963 1.00 62.56 252 PHE A O 1
ATOM 2015 N N . HIS A 1 253 ? 26.594 54.918 -20.222 1.00 59.75 253 HIS A N 1
ATOM 2016 C CA . HIS A 1 253 ? 26.579 55.889 -21.313 1.00 59.75 253 HIS A CA 1
ATOM 2017 C C . HIS A 1 253 ? 25.233 55.891 -22.052 1.00 59.75 253 HIS A C 1
ATOM 2019 O O . HIS A 1 253 ? 24.744 56.952 -22.434 1.00 59.75 253 HIS A O 1
ATOM 2025 N N . PHE A 1 254 ? 24.610 54.720 -22.211 1.00 58.41 254 PHE A N 1
ATOM 2026 C CA . PHE A 1 254 ? 23.313 54.561 -22.871 1.00 58.41 254 PHE A CA 1
ATOM 2027 C C . PHE A 1 254 ? 22.159 55.132 -22.031 1.00 58.41 254 PHE A C 1
ATOM 2029 O O . PHE A 1 254 ? 21.286 55.816 -22.564 1.00 58.41 254 PHE A O 1
ATOM 2036 N N . THR A 1 255 ? 22.177 54.930 -20.709 1.00 58.69 255 THR A N 1
ATOM 2037 C CA . THR A 1 255 ? 21.175 55.513 -19.801 1.00 58.69 255 THR A CA 1
ATOM 2038 C C . THR A 1 255 ? 21.324 57.028 -19.679 1.00 58.69 255 THR A C 1
ATOM 2040 O O . THR A 1 255 ? 20.322 57.740 -19.691 1.00 58.69 255 THR A O 1
ATOM 2043 N N . HIS A 1 256 ? 22.554 57.549 -19.653 1.00 56.84 256 HIS A N 1
ATOM 2044 C CA . HIS A 1 256 ? 22.796 58.993 -19.662 1.00 56.84 256 HIS A CA 1
ATOM 2045 C C . HIS A 1 256 ? 22.404 59.649 -21.001 1.00 56.84 256 HIS A C 1
ATOM 2047 O O . HIS A 1 256 ? 21.977 60.804 -21.019 1.00 56.84 256 HIS A O 1
ATOM 2053 N N . PHE A 1 257 ? 22.515 58.935 -22.128 1.00 51.78 257 PHE A N 1
ATOM 2054 C CA . PHE A 1 257 ? 22.038 59.423 -23.428 1.00 51.78 257 PHE A CA 1
ATOM 2055 C C . PHE A 1 257 ? 20.504 59.476 -23.493 1.00 51.78 257 PHE A C 1
ATOM 2057 O O . PHE A 1 257 ? 19.951 60.450 -23.991 1.00 51.78 257 PHE A O 1
ATOM 2064 N N . LEU A 1 258 ? 19.815 58.479 -22.928 1.00 52.06 258 LEU A N 1
ATOM 2065 C CA . LEU A 1 258 ? 18.348 58.434 -22.847 1.00 52.06 258 LEU A CA 1
ATOM 2066 C C . LEU A 1 258 ? 17.756 59.522 -21.937 1.00 52.06 258 LEU A C 1
ATOM 2068 O O . LEU A 1 258 ? 16.724 60.090 -22.272 1.00 52.06 258 LEU A O 1
ATOM 2072 N N . ILE A 1 259 ? 18.424 59.863 -20.830 1.00 52.91 259 ILE A N 1
ATOM 2073 C CA . ILE A 1 259 ? 17.982 60.935 -19.915 1.00 52.91 259 ILE A CA 1
ATOM 2074 C C . ILE A 1 259 ? 18.150 62.333 -20.538 1.00 52.91 259 ILE A C 1
ATOM 2076 O O . ILE A 1 259 ? 17.460 63.263 -20.144 1.00 52.91 259 ILE A O 1
ATOM 2080 N N . LYS A 1 260 ? 19.041 62.497 -21.524 1.00 47.66 260 LYS A N 1
ATOM 2081 C CA . LYS A 1 260 ? 19.280 63.779 -22.215 1.00 47.66 260 LYS A CA 1
ATOM 2082 C C . LYS A 1 260 ? 18.372 64.014 -23.433 1.00 47.66 260 LYS A C 1
ATOM 2084 O O . LYS A 1 260 ? 18.471 65.072 -24.047 1.00 47.66 260 LYS A O 1
ATOM 2089 N N . VAL A 1 261 ? 17.557 63.023 -23.807 1.00 49.56 261 VAL A N 1
ATOM 2090 C CA . VAL A 1 261 ? 16.657 63.030 -24.982 1.00 49.56 261 VAL A CA 1
ATOM 2091 C C . VAL A 1 261 ? 15.170 63.130 -24.570 1.00 49.56 261 VAL A C 1
ATOM 2093 O O . VAL A 1 261 ? 14.291 63.147 -25.429 1.00 49.56 261 VAL A O 1
ATOM 2096 N N . ILE A 1 262 ? 14.885 63.264 -23.270 1.00 45.62 262 ILE A N 1
ATOM 2097 C CA . ILE A 1 262 ? 13.580 63.659 -22.706 1.00 45.62 262 ILE A CA 1
ATOM 2098 C C . ILE A 1 262 ? 13.702 65.096 -22.199 1.00 45.62 262 ILE A C 1
ATOM 2100 O O . ILE A 1 262 ? 12.756 65.878 -22.432 1.00 45.62 262 ILE A O 1
#

Sequence (262 aa):
MAGQGKFDALTKELITHVLGFQEGEENFVRSEQFVLSNLLYHHCLAVNSHAVRRSVEGLALKFTIHGQHHRAQQLTSLTSNFLASPLFQDHFQTDVEWSLLSLLLHLSNSPTQVPLQEIQKVAASPENTEDELQEQIDWAVYLRNGETKYVLGPEEPLSDWSVDSDCSDNEGNDATQLQACLVKNLPPYNVEIVCSSKQPTTRELLEQVHRAKSWLSAKTHLQYWGPKRPQQLPLSDHPVANVLKLWQVAVFHFTHFLIKVI